Protein AF-A0A7K6ZFL5-F1 (afdb_monomer_lite)

Sequence (195 aa):
SVRVWCPKGVKRLPKDITELDVVLSEFEKIAADYKQRVDSNTCRKAIDGFCSGFKDQLADLITEVQKLKNVKRKNAKVLTDINKKRQQLLQVCEELTGTEQQLKQLQREYAQLQERESSLRHATQFLTDLKELQQNCLDYREENPKEKAVYGTSSLPALLVESRRILGAERHFQNINTRLQEALHVQREELSKKH

Radius of gyration: 49.93 Å; chains: 1; bounding box: 94×38×130 Å

Organism: NCBI:txid2585814

Foldseek 3Di:
DQDFADDPPDDDDPVLGDPLRSVLVVLVVVLVVVLVPDPDPVVSVVSVVVNVVVSVVSVVVSVVVSVVVVVVVVVVVVVVVVVVVVVVVVVVVVVVVVVVVVVVVVVVVVVVVVVVVVVVVVVVVVVVVVVVVVVVVVVVCVVPVPDDDDADCPHPVNVVVVVVVVVVVVVVVVVVVVVVVVVVVVVVVVVVVVD

Structure (mmCIF, N/CA/C/O backbone):
data_AF-A0A7K6ZFL5-F1
#
_entry.id   AF-A0A7K6ZFL5-F1
#
loop_
_atom_site.group_PDB
_atom_site.id
_atom_site.type_symbol
_atom_site.label_atom_id
_atom_site.label_alt_id
_atom_site.label_comp_id
_atom_site.label_asym_id
_atom_site.label_entity_id
_atom_site.label_seq_id
_atom_site.pdbx_PDB_ins_code
_atom_site.Cartn_x
_atom_site.Cartn_y
_atom_site.Cartn_z
_atom_site.occupancy
_atom_site.B_iso_or_equiv
_atom_site.auth_seq_id
_atom_site.auth_comp_id
_atom_site.auth_asym_id
_atom_site.auth_atom_id
_atom_site.pdbx_PDB_model_num
ATOM 1 N N . SER A 1 1 ? 31.951 24.417 -41.846 1.00 53.34 1 SER A N 1
ATOM 2 C CA . SER A 1 1 ? 30.749 23.704 -41.369 1.00 53.34 1 SER A CA 1
ATOM 3 C C . SER A 1 1 ? 30.961 22.208 -41.492 1.00 53.34 1 SER A C 1
ATOM 5 O O . SER A 1 1 ? 31.320 21.766 -42.577 1.00 53.34 1 SER A O 1
ATOM 7 N N . VAL A 1 2 ? 30.796 21.456 -40.401 1.00 58.34 2 VAL A N 1
ATOM 8 C CA . VAL A 1 2 ? 30.940 19.986 -40.377 1.00 58.34 2 VAL A CA 1
ATOM 9 C C . VAL A 1 2 ? 29.738 19.361 -41.091 1.00 58.34 2 VAL A C 1
ATOM 11 O O . VAL A 1 2 ? 28.599 19.719 -40.781 1.00 58.34 2 VAL A O 1
ATOM 14 N N . ARG A 1 3 ? 29.970 18.476 -42.071 1.00 68.12 3 ARG A N 1
ATOM 15 C CA . ARG A 1 3 ? 28.890 17.681 -42.677 1.00 68.12 3 ARG A CA 1
ATOM 16 C C . ARG A 1 3 ? 28.591 16.509 -41.749 1.00 68.12 3 ARG A C 1
ATOM 18 O O . ARG A 1 3 ? 29.502 15.842 -41.278 1.00 68.12 3 ARG A O 1
ATOM 25 N N . VAL A 1 4 ? 27.314 16.310 -41.451 1.00 77.50 4 VAL A N 1
ATOM 26 C CA . VAL A 1 4 ? 26.846 15.231 -40.580 1.00 77.50 4 VAL A CA 1
ATOM 27 C C . VAL A 1 4 ? 26.032 14.274 -41.425 1.00 77.50 4 VAL A C 1
ATOM 29 O O . VAL A 1 4 ? 25.157 14.704 -42.184 1.00 77.50 4 VAL A O 1
ATOM 32 N N . TRP A 1 5 ? 26.314 12.984 -41.283 1.00 79.62 5 TRP A N 1
ATOM 33 C CA . TRP A 1 5 ? 25.545 11.959 -41.956 1.00 79.62 5 TRP A CA 1
ATOM 34 C C . TRP A 1 5 ? 24.127 11.873 -41.369 1.00 79.62 5 TRP A C 1
ATOM 36 O O . TRP A 1 5 ? 23.931 11.749 -40.158 1.00 79.62 5 TRP A O 1
ATOM 46 N N . CYS A 1 6 ? 23.124 11.942 -42.245 1.00 70.62 6 CYS A N 1
ATOM 47 C CA . CYS A 1 6 ? 21.713 11.818 -41.892 1.00 70.62 6 CYS A CA 1
ATOM 48 C C . CYS A 1 6 ? 21.045 10.782 -42.809 1.00 70.62 6 CYS A C 1
ATOM 50 O O . CYS A 1 6 ? 21.101 10.935 -44.033 1.00 70.62 6 CYS A O 1
ATOM 52 N N . PRO A 1 7 ? 20.354 9.772 -42.253 1.00 67.25 7 PRO A N 1
ATOM 53 C CA . PRO A 1 7 ? 19.513 8.877 -43.036 1.00 67.25 7 PRO A CA 1
ATOM 54 C C . PRO A 1 7 ? 18.465 9.678 -43.817 1.00 67.25 7 PRO A C 1
ATOM 56 O O . PRO A 1 7 ? 17.831 10.590 -43.271 1.00 67.25 7 PRO A O 1
ATOM 59 N N . LYS A 1 8 ? 18.254 9.339 -45.095 1.00 60.38 8 LYS A N 1
ATOM 60 C CA . LYS A 1 8 ? 17.222 9.980 -45.923 1.00 60.38 8 LYS A CA 1
ATOM 61 C C . LYS A 1 8 ? 15.857 9.854 -45.229 1.00 60.38 8 LYS A C 1
ATOM 63 O O . LYS A 1 8 ? 15.415 8.751 -44.932 1.00 60.38 8 LYS A O 1
ATOM 68 N N . GLY A 1 9 ? 15.201 10.988 -44.975 1.00 55.94 9 GLY A N 1
ATOM 69 C CA . GLY A 1 9 ? 13.850 11.046 -44.398 1.00 55.94 9 GLY A CA 1
ATOM 70 C C . GLY A 1 9 ? 13.763 11.159 -42.870 1.00 55.94 9 GLY A C 1
ATOM 71 O O . GLY A 1 9 ? 12.660 11.336 -42.358 1.00 55.94 9 GLY A O 1
ATOM 72 N N . VAL A 1 10 ? 14.878 11.131 -42.127 1.00 61.53 10 VAL A N 1
ATOM 73 C CA . VAL A 1 10 ? 14.860 11.235 -40.654 1.00 61.53 10 VAL A CA 1
ATOM 74 C C . VAL A 1 10 ? 15.477 12.560 -40.204 1.00 61.53 10 VAL A C 1
ATOM 76 O O . VAL A 1 10 ? 16.693 12.738 -40.229 1.00 61.53 10 VAL A O 1
ATOM 79 N N . LYS A 1 11 ? 14.641 13.508 -39.754 1.00 58.28 11 LYS A N 1
ATOM 80 C CA . LYS A 1 11 ? 15.119 14.731 -39.087 1.00 58.28 11 LYS A CA 1
ATOM 81 C C . LYS A 1 11 ? 15.686 14.358 -37.716 1.00 58.28 11 LYS A C 1
ATOM 83 O O . LYS A 1 11 ? 14.929 14.052 -36.797 1.00 58.28 11 LYS A O 1
ATOM 88 N N . ARG A 1 12 ? 17.013 14.372 -37.577 1.00 66.75 12 ARG A N 1
ATOM 89 C CA . ARG A 1 12 ? 17.687 14.130 -36.295 1.00 66.75 12 ARG A CA 1
ATOM 90 C C . ARG A 1 12 ? 17.783 15.415 -35.481 1.00 66.75 12 ARG A C 1
ATOM 92 O O . ARG A 1 12 ? 18.069 16.485 -36.013 1.00 66.75 12 ARG A O 1
ATOM 99 N N . LEU A 1 13 ? 17.551 15.297 -34.176 1.00 67.62 13 LEU A N 1
ATOM 100 C CA . LEU A 1 13 ? 17.821 16.379 -33.235 1.00 67.62 13 LEU A CA 1
ATOM 101 C C . LEU A 1 13 ? 19.342 16.523 -33.057 1.00 67.62 13 LEU A C 1
ATOM 103 O O . LEU A 1 13 ? 20.034 15.505 -33.013 1.00 67.62 13 LEU A O 1
ATOM 107 N N . PRO A 1 14 ? 19.874 17.742 -32.846 1.00 69.06 14 PRO A N 1
ATOM 108 C CA . PRO A 1 14 ? 21.307 17.954 -32.613 1.00 69.06 14 PRO A CA 1
ATOM 109 C C . PRO A 1 14 ? 21.881 17.115 -31.460 1.00 69.06 14 PRO A C 1
ATOM 111 O O . PRO A 1 14 ? 23.033 16.709 -31.494 1.00 69.06 14 PRO A O 1
ATOM 114 N N . LYS A 1 15 ? 21.052 16.797 -30.455 1.00 71.38 15 LYS A N 1
ATOM 115 C CA . LYS A 1 15 ? 21.413 15.969 -29.288 1.00 71.38 15 LYS A CA 1
ATOM 116 C C . LYS A 1 15 ? 21.568 14.474 -29.598 1.00 71.38 15 LYS A C 1
ATOM 118 O O . LYS A 1 15 ? 21.989 13.716 -28.721 1.00 71.38 15 LYS A O 1
ATOM 123 N N . ASP A 1 16 ? 21.149 14.036 -30.780 1.00 72.06 16 ASP A N 1
ATOM 124 C CA . ASP A 1 16 ? 21.178 12.638 -31.218 1.00 72.06 16 ASP A CA 1
ATOM 125 C C . ASP A 1 16 ? 22.205 12.390 -32.334 1.00 72.06 16 ASP A C 1
ATOM 127 O O . ASP A 1 16 ? 22.310 11.262 -32.814 1.00 72.06 16 ASP A O 1
ATOM 131 N N . ILE A 1 17 ? 22.977 13.424 -32.692 1.00 81.06 17 ILE A N 1
ATOM 132 C CA . ILE A 1 17 ? 24.178 13.317 -33.520 1.00 81.06 17 ILE A CA 1
ATOM 133 C C . ILE A 1 17 ? 25.299 12.738 -32.655 1.00 81.06 17 ILE A C 1
ATOM 135 O O . ILE A 1 17 ? 25.530 13.182 -31.529 1.00 81.06 17 ILE A O 1
ATOM 139 N N . THR A 1 18 ? 25.973 11.732 -33.188 1.00 82.75 18 THR A N 1
ATOM 140 C CA . THR A 1 18 ? 27.086 11.025 -32.562 1.00 82.75 18 THR A CA 1
ATOM 141 C C . THR A 1 18 ? 28.362 11.219 -33.373 1.00 82.75 18 THR A C 1
ATOM 143 O O . THR A 1 18 ? 28.322 11.604 -34.540 1.00 82.75 18 THR A O 1
ATOM 146 N N . GLU A 1 19 ? 29.511 10.926 -32.771 1.00 86.56 19 GLU A N 1
ATOM 147 C CA . GLU A 1 19 ? 30.806 10.965 -33.464 1.00 86.56 19 GLU A CA 1
ATOM 148 C C . GLU A 1 19 ? 30.824 10.039 -34.689 1.00 86.56 19 GLU A C 1
ATOM 150 O O . GLU A 1 19 ? 31.377 10.400 -35.724 1.00 86.56 19 GLU A O 1
ATOM 155 N N . LEU A 1 20 ? 30.124 8.900 -34.618 1.00 88.38 20 LEU A N 1
ATOM 156 C CA . LEU A 1 20 ? 29.978 7.957 -35.729 1.00 88.38 20 LEU A CA 1
ATOM 157 C C . LEU A 1 20 ? 29.298 8.594 -36.953 1.00 88.38 20 LEU A C 1
ATOM 159 O O . LEU A 1 20 ? 29.651 8.269 -38.083 1.00 88.38 20 LEU A O 1
ATOM 163 N N . ASP A 1 21 ? 28.381 9.545 -36.747 1.00 86.50 21 ASP A N 1
ATOM 164 C CA . ASP A 1 21 ? 27.714 10.270 -37.837 1.00 86.50 21 ASP A CA 1
ATOM 165 C C . ASP A 1 21 ? 28.659 11.238 -38.564 1.00 86.50 21 ASP A C 1
ATOM 167 O O . ASP A 1 21 ? 28.505 11.493 -39.761 1.00 86.50 21 ASP A O 1
ATOM 171 N N . VAL A 1 22 ? 29.642 11.786 -37.846 1.00 88.38 22 VAL A N 1
ATOM 172 C CA . VAL A 1 22 ? 30.691 12.640 -38.422 1.00 88.38 22 VAL A CA 1
ATOM 173 C C . VAL A 1 22 ? 31.724 11.774 -39.137 1.00 88.38 22 VAL A C 1
ATOM 175 O O . VAL A 1 22 ? 32.074 12.062 -40.279 1.00 88.38 22 VAL A O 1
ATOM 178 N N . VAL A 1 23 ? 32.150 10.675 -38.504 1.00 90.56 23 VAL A N 1
ATOM 179 C CA . VAL A 1 23 ? 33.089 9.704 -39.086 1.00 90.56 23 VAL A CA 1
ATOM 180 C C . VAL A 1 23 ? 32.543 9.137 -40.392 1.00 90.56 23 VAL A C 1
ATOM 182 O O . VAL A 1 23 ? 33.273 9.104 -41.377 1.00 90.56 23 VAL A O 1
ATOM 185 N N . LEU A 1 24 ? 31.264 8.753 -40.441 1.00 90.38 24 LEU A N 1
ATOM 186 C CA . LEU A 1 24 ? 30.649 8.239 -41.665 1.00 90.38 24 LEU A CA 1
ATOM 187 C C . LEU A 1 24 ? 30.618 9.302 -42.775 1.00 90.38 24 LEU A C 1
ATOM 189 O O . LEU A 1 24 ? 30.923 8.993 -43.925 1.00 90.38 24 LEU A O 1
ATOM 193 N N . SER A 1 25 ? 30.327 10.564 -42.439 1.00 89.00 25 SER A N 1
ATOM 194 C CA . SER A 1 25 ? 30.326 11.654 -43.422 1.00 89.00 25 SER A CA 1
ATOM 195 C C . SER A 1 25 ? 31.723 11.981 -43.963 1.00 89.00 25 SER A C 1
ATOM 197 O O . SER A 1 25 ? 31.855 12.277 -45.152 1.00 89.00 25 SER A O 1
ATOM 199 N N . GLU A 1 26 ? 32.757 11.977 -43.120 1.00 90.94 26 GLU A N 1
ATOM 200 C CA . GLU A 1 26 ? 34.138 12.213 -43.563 1.00 90.94 26 GLU A CA 1
ATOM 201 C C . GLU A 1 26 ? 34.690 11.004 -44.326 1.00 90.94 26 GLU A C 1
ATOM 203 O O . GLU A 1 26 ? 35.369 11.175 -45.338 1.00 90.94 26 GLU A O 1
ATOM 208 N N . PHE A 1 27 ? 34.334 9.784 -43.916 1.00 91.06 27 PHE A N 1
ATOM 209 C CA . PHE A 1 27 ? 34.679 8.567 -44.646 1.00 91.06 27 PHE A CA 1
ATOM 210 C C . PHE A 1 27 ? 34.113 8.583 -46.068 1.00 91.06 27 PHE A C 1
ATOM 212 O O . PHE 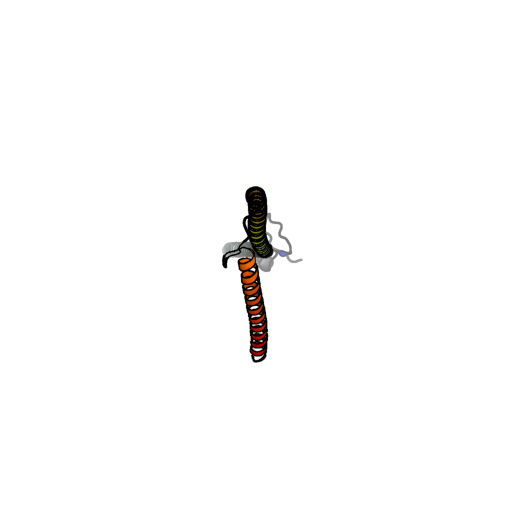A 1 27 ? 34.861 8.352 -47.014 1.00 91.06 27 PHE A O 1
ATOM 219 N N . GLU A 1 28 ? 32.825 8.904 -46.246 1.00 89.50 28 GLU A N 1
ATOM 220 C CA . GLU A 1 28 ? 32.203 8.993 -47.577 1.00 89.50 28 GLU A CA 1
ATOM 221 C C . GLU A 1 28 ? 32.913 10.017 -48.478 1.00 89.50 28 GLU A C 1
ATOM 223 O O . GLU A 1 28 ? 33.094 9.775 -49.673 1.00 89.50 28 GLU A O 1
ATOM 228 N N . LYS A 1 29 ? 33.362 11.140 -47.905 1.00 90.75 29 LYS A N 1
ATOM 229 C CA . LYS A 1 29 ? 34.116 12.175 -48.620 1.00 90.75 29 LYS A CA 1
ATOM 230 C C . LYS A 1 29 ? 35.506 11.684 -49.036 1.00 90.75 29 LYS A C 1
ATOM 232 O O . LYS A 1 29 ? 35.854 11.778 -50.209 1.00 90.75 29 LYS A O 1
ATOM 237 N N . ILE A 1 30 ? 36.274 11.123 -48.101 1.00 90.62 30 ILE A N 1
ATOM 238 C CA . ILE A 1 30 ? 37.623 10.597 -48.370 1.00 90.62 30 ILE A CA 1
ATOM 239 C C . ILE A 1 30 ? 37.560 9.452 -49.388 1.00 90.62 30 ILE A C 1
ATOM 241 O O . ILE A 1 30 ? 38.380 9.392 -50.303 1.00 90.62 30 ILE A O 1
ATOM 245 N N . ALA A 1 31 ? 36.570 8.567 -49.264 1.00 90.31 31 ALA A N 1
ATOM 246 C CA . ALA A 1 31 ? 36.347 7.466 -50.192 1.00 90.31 31 ALA A CA 1
ATOM 247 C C . ALA A 1 31 ? 36.060 7.961 -51.617 1.00 90.31 31 ALA A C 1
ATOM 249 O O . ALA A 1 31 ? 36.630 7.436 -52.576 1.00 90.31 31 ALA A O 1
ATOM 250 N N . ALA A 1 32 ? 35.217 8.989 -51.764 1.00 90.31 32 ALA A N 1
ATOM 251 C CA . ALA A 1 32 ? 34.921 9.596 -53.058 1.00 90.31 32 ALA A CA 1
ATOM 252 C C . ALA A 1 32 ? 36.164 10.255 -53.683 1.00 90.31 32 ALA A C 1
ATOM 254 O O . ALA A 1 32 ? 36.469 9.997 -54.851 1.00 90.31 32 ALA A O 1
ATOM 255 N N . ASP A 1 33 ? 36.914 11.031 -52.895 1.00 92.56 33 ASP A N 1
ATOM 256 C CA . ASP A 1 33 ? 38.140 11.705 -53.340 1.00 92.56 33 ASP A CA 1
ATOM 257 C C . ASP A 1 33 ? 39.221 10.695 -53.759 1.00 92.56 33 ASP A C 1
ATOM 259 O O . ASP A 1 33 ? 39.878 10.863 -54.790 1.00 92.56 33 ASP A O 1
ATOM 263 N N . TYR A 1 34 ? 39.403 9.620 -52.985 1.00 91.69 34 TYR A N 1
ATOM 264 C CA . TYR A 1 34 ? 40.362 8.560 -53.295 1.00 91.69 34 TYR A CA 1
ATOM 265 C C . TYR A 1 34 ? 39.970 7.807 -54.569 1.00 91.69 34 TYR A C 1
ATOM 267 O O . TYR A 1 34 ? 40.795 7.633 -55.465 1.00 91.69 34 TYR A O 1
ATOM 275 N N . LYS A 1 35 ? 38.694 7.429 -54.704 1.00 89.06 35 LYS A N 1
ATOM 276 C CA . LYS A 1 35 ? 38.170 6.751 -55.896 1.00 89.06 35 LYS A CA 1
ATOM 277 C C . LYS A 1 35 ? 38.392 7.565 -57.173 1.00 89.06 35 LYS A C 1
ATOM 279 O O . LYS A 1 35 ? 38.727 6.986 -58.207 1.00 89.06 35 LYS A O 1
ATOM 284 N N . GLN A 1 36 ? 38.219 8.887 -57.112 1.00 89.44 36 GLN A N 1
ATOM 285 C CA . GLN A 1 36 ? 38.416 9.775 -58.261 1.00 89.44 36 GLN A CA 1
ATOM 286 C C . GLN A 1 36 ? 39.877 9.804 -58.739 1.00 89.44 36 GLN A C 1
ATOM 288 O O . GLN A 1 36 ? 40.118 9.966 -59.932 1.00 89.44 36 GLN A O 1
ATOM 293 N N . ARG A 1 37 ? 40.841 9.610 -57.829 1.00 90.75 37 ARG A N 1
ATOM 294 C CA . ARG A 1 37 ? 42.287 9.609 -58.119 1.00 90.75 37 ARG A CA 1
ATOM 295 C C . ARG A 1 37 ? 42.824 8.274 -58.641 1.00 90.75 37 ARG A C 1
ATOM 297 O O . ARG A 1 37 ? 43.956 8.220 -59.102 1.00 90.75 37 ARG A O 1
ATOM 304 N N . VAL A 1 38 ? 42.059 7.192 -58.528 1.00 92.19 38 VAL A N 1
ATOM 305 C CA . VAL A 1 38 ? 42.475 5.858 -58.982 1.00 92.19 38 VAL A CA 1
ATOM 306 C C . VAL A 1 38 ? 42.111 5.694 -60.453 1.00 92.19 38 VAL A C 1
ATOM 308 O O . VAL A 1 38 ? 40.938 5.798 -60.787 1.00 92.19 38 VAL A O 1
ATOM 311 N N . ASP A 1 39 ? 43.063 5.379 -61.330 1.00 87.44 39 ASP A N 1
ATOM 312 C CA . ASP A 1 39 ? 42.803 5.240 -62.777 1.00 87.44 39 ASP A CA 1
ATOM 313 C C . ASP A 1 39 ? 42.223 3.872 -63.174 1.00 87.44 39 ASP A C 1
ATOM 315 O O . ASP A 1 39 ? 41.490 3.746 -64.156 1.00 87.44 39 ASP A O 1
ATOM 319 N N . SER A 1 40 ? 42.494 2.833 -62.379 1.00 93.00 40 SER A N 1
ATOM 320 C CA . SER A 1 40 ? 42.024 1.471 -62.649 1.00 93.00 40 SER A CA 1
ATOM 321 C C . SER A 1 40 ? 40.537 1.298 -62.330 1.00 93.00 40 SER A C 1
ATOM 323 O O . SER A 1 40 ? 40.110 1.389 -61.176 1.00 93.00 40 SER A O 1
ATOM 325 N N . ASN A 1 41 ? 39.745 0.950 -63.347 1.00 89.81 41 ASN A N 1
ATOM 326 C CA . ASN A 1 41 ? 38.318 0.655 -63.192 1.00 89.81 41 ASN A CA 1
ATOM 327 C C . ASN A 1 41 ? 38.059 -0.547 -62.264 1.00 89.81 41 ASN A C 1
ATOM 329 O O . ASN A 1 41 ? 37.102 -0.547 -61.491 1.00 89.81 41 ASN A O 1
ATOM 333 N N . THR A 1 42 ? 38.925 -1.562 -62.301 1.00 91.44 42 THR A N 1
ATOM 334 C CA . THR A 1 42 ? 38.826 -2.736 -61.421 1.00 91.44 42 THR A CA 1
ATOM 335 C C . THR A 1 42 ? 39.047 -2.343 -59.960 1.00 91.44 42 THR A C 1
ATOM 337 O O . THR A 1 42 ? 38.275 -2.748 -59.093 1.00 91.44 42 THR A O 1
ATOM 340 N N . CYS A 1 43 ? 40.033 -1.480 -59.688 1.00 89.50 43 CYS A N 1
ATOM 341 C CA . CYS A 1 43 ? 40.280 -0.963 -58.341 1.00 89.50 43 CYS A CA 1
ATOM 342 C C . CYS A 1 43 ? 39.134 -0.063 -57.855 1.00 89.50 43 CYS A C 1
ATOM 344 O O . CYS A 1 43 ? 38.716 -0.191 -56.708 1.00 89.50 43 CYS A O 1
ATOM 346 N N . ARG A 1 44 ? 38.557 0.785 -58.723 1.00 91.62 44 ARG A N 1
ATOM 347 C CA . ARG A 1 44 ? 37.370 1.598 -58.384 1.00 91.62 44 ARG A CA 1
ATOM 348 C C . ARG A 1 44 ? 36.186 0.736 -57.934 1.00 91.62 44 ARG A C 1
ATOM 350 O O . ARG A 1 44 ? 35.545 1.072 -56.944 1.00 91.62 44 ARG A O 1
ATOM 357 N N . LYS A 1 45 ? 35.928 -0.387 -58.616 1.00 91.19 45 LYS A N 1
ATOM 358 C CA . LYS A 1 45 ? 34.864 -1.335 -58.237 1.00 91.19 45 LYS A CA 1
ATOM 359 C C . LYS A 1 45 ? 35.134 -2.019 -56.894 1.00 91.19 45 LYS A C 1
ATOM 361 O O . LYS A 1 45 ? 34.208 -2.188 -56.107 1.00 91.19 45 LYS A O 1
ATOM 366 N N . ALA A 1 46 ? 36.384 -2.393 -56.619 1.00 91.75 46 ALA A N 1
ATOM 367 C CA . ALA A 1 46 ? 36.762 -2.973 -55.330 1.00 91.75 46 ALA A CA 1
ATOM 368 C C . ALA A 1 46 ? 36.582 -1.969 -54.176 1.00 91.75 46 ALA A C 1
ATOM 370 O O . ALA A 1 46 ? 36.047 -2.325 -53.128 1.00 91.75 46 ALA A O 1
ATOM 371 N N . ILE A 1 47 ? 36.956 -0.703 -54.399 1.00 91.19 47 ILE A N 1
ATOM 372 C CA . ILE A 1 47 ? 36.737 0.396 -53.448 1.00 91.19 47 ILE A CA 1
ATOM 373 C C . ILE A 1 47 ? 35.239 0.596 -53.196 1.00 91.19 47 ILE A C 1
ATOM 375 O O . ILE A 1 47 ? 34.835 0.692 -52.044 1.00 91.19 47 ILE A O 1
ATOM 379 N N . ASP A 1 48 ? 34.402 0.587 -54.238 1.00 90.50 48 ASP A N 1
ATOM 380 C CA . ASP A 1 48 ? 32.945 0.699 -54.078 1.00 90.50 48 ASP A CA 1
ATOM 381 C C . ASP A 1 48 ? 32.360 -0.435 -53.227 1.00 90.50 48 ASP A C 1
ATOM 383 O O . ASP A 1 48 ? 31.539 -0.184 -52.341 1.00 90.50 48 ASP A O 1
ATOM 387 N N . GLY A 1 49 ? 32.800 -1.675 -53.457 1.00 92.50 49 GLY A N 1
ATOM 388 C CA . GLY A 1 49 ? 32.378 -2.831 -52.663 1.00 92.50 49 GLY A CA 1
ATOM 389 C C . GLY A 1 49 ? 32.779 -2.710 -51.191 1.00 92.50 49 GLY A C 1
ATOM 390 O O . GLY A 1 49 ? 31.966 -2.944 -50.301 1.00 92.50 49 GLY A O 1
ATOM 391 N N . PHE A 1 50 ? 34.009 -2.270 -50.921 1.00 92.19 50 PHE A N 1
ATOM 392 C CA . PHE A 1 50 ? 34.473 -2.036 -49.554 1.00 92.19 50 PHE A CA 1
ATOM 393 C C . PHE A 1 50 ? 33.714 -0.888 -48.872 1.00 92.19 50 PHE A C 1
ATOM 395 O O . PHE A 1 50 ? 33.216 -1.043 -47.758 1.00 92.19 50 PHE A O 1
ATOM 402 N N . CYS A 1 51 ? 33.602 0.263 -49.539 1.00 91.94 51 CYS A N 1
ATOM 403 C CA . CYS A 1 51 ? 32.976 1.456 -48.980 1.00 91.94 51 CYS A CA 1
ATOM 404 C C . CYS A 1 51 ? 31.479 1.268 -48.731 1.00 91.94 51 CYS A C 1
ATOM 406 O O . CYS A 1 51 ? 30.978 1.786 -47.737 1.00 91.94 51 CYS A O 1
ATOM 408 N N . SER A 1 52 ? 30.776 0.528 -49.594 1.00 91.06 52 SER A N 1
ATOM 409 C CA . SER A 1 52 ? 29.372 0.166 -49.359 1.00 91.06 52 SER A CA 1
ATOM 410 C C . SER A 1 52 ? 29.225 -0.748 -48.142 1.00 91.06 52 SER A C 1
ATOM 412 O O . SER A 1 52 ? 28.477 -0.406 -47.232 1.00 91.06 52 SER A O 1
ATOM 414 N N . GLY A 1 53 ? 30.018 -1.821 -48.047 1.00 93.38 53 GLY A N 1
ATOM 415 C CA . GLY A 1 53 ? 29.983 -2.718 -46.888 1.00 93.38 53 GLY A CA 1
ATOM 416 C C . GLY A 1 53 ? 30.318 -2.018 -45.565 1.00 93.38 53 GLY A C 1
ATOM 417 O O . GLY A 1 53 ? 29.624 -2.208 -44.568 1.00 93.38 53 GLY A O 1
ATOM 418 N N . PHE A 1 54 ? 31.344 -1.161 -45.552 1.00 91.75 54 PHE A N 1
ATOM 419 C CA . PHE A 1 54 ? 31.703 -0.378 -44.366 1.00 91.75 54 PHE A CA 1
ATOM 420 C C . PHE A 1 54 ? 30.607 0.624 -43.983 1.00 91.75 54 PHE A C 1
ATOM 422 O O . PHE A 1 54 ? 30.270 0.762 -42.807 1.00 91.75 54 PHE A O 1
ATOM 429 N N . LYS A 1 55 ? 30.029 1.314 -44.973 1.00 91.50 55 LYS A N 1
ATOM 430 C CA . LYS A 1 55 ? 28.923 2.249 -44.763 1.00 91.50 55 LYS A CA 1
ATOM 431 C C . LYS A 1 55 ? 27.718 1.561 -44.135 1.00 91.50 55 LYS A C 1
ATOM 433 O O . LYS A 1 55 ? 27.162 2.111 -43.188 1.00 91.50 55 LYS A O 1
ATOM 438 N N . ASP A 1 56 ? 27.332 0.398 -44.646 1.00 90.88 56 ASP A N 1
ATOM 439 C CA . ASP A 1 56 ? 26.172 -0.339 -44.146 1.00 90.88 56 ASP A CA 1
ATOM 440 C C . ASP A 1 56 ? 26.401 -0.776 -42.692 1.00 90.88 56 ASP A C 1
ATOM 442 O O . ASP A 1 56 ? 25.585 -0.474 -41.823 1.00 90.88 56 ASP A O 1
ATOM 446 N N . GLN A 1 57 ? 27.575 -1.342 -42.385 1.00 92.75 57 GLN A N 1
ATOM 447 C CA . GLN A 1 57 ? 27.943 -1.712 -41.012 1.00 92.75 57 GLN A CA 1
ATOM 448 C C . GLN A 1 57 ? 27.928 -0.516 -40.050 1.00 92.75 57 GLN A C 1
ATOM 450 O O . GLN A 1 57 ? 27.420 -0.614 -38.930 1.00 92.75 57 GLN A O 1
ATOM 455 N N . LEU A 1 58 ? 28.485 0.625 -40.466 1.00 90.81 58 LEU A N 1
ATOM 456 C CA . LEU A 1 58 ? 28.547 1.813 -39.619 1.00 90.81 58 LEU A CA 1
ATOM 457 C C . LEU A 1 58 ? 27.160 2.452 -39.437 1.00 90.81 58 LEU A C 1
ATOM 459 O O . LEU A 1 58 ? 26.831 2.900 -38.338 1.00 90.81 58 LEU A O 1
ATOM 463 N N . ALA A 1 59 ? 26.322 2.451 -40.477 1.00 89.00 59 ALA A N 1
ATOM 464 C CA . ALA A 1 59 ? 24.938 2.916 -40.416 1.00 89.00 59 ALA A CA 1
ATOM 465 C C . ALA A 1 59 ? 24.070 2.049 -39.485 1.00 89.00 59 ALA A C 1
ATOM 467 O O . ALA A 1 59 ? 23.272 2.588 -38.704 1.00 89.00 59 ALA A O 1
ATOM 468 N N . ASP A 1 60 ? 24.257 0.729 -39.515 1.00 91.12 60 ASP A N 1
ATOM 469 C CA . ASP A 1 60 ? 23.598 -0.202 -38.599 1.00 91.12 60 ASP A CA 1
ATOM 470 C C . ASP A 1 60 ? 24.032 0.054 -37.152 1.00 91.12 60 ASP A C 1
ATOM 472 O O . ASP A 1 60 ? 23.186 0.211 -36.267 1.00 91.12 60 ASP A O 1
ATOM 476 N N . LEU A 1 61 ? 25.338 0.219 -36.910 1.00 91.94 61 LEU A N 1
ATOM 477 C CA . LEU A 1 61 ? 25.867 0.531 -35.581 1.00 91.94 61 LEU A CA 1
ATOM 478 C C . LEU A 1 61 ? 25.298 1.846 -35.024 1.00 91.94 61 LEU A C 1
ATOM 480 O O . LEU A 1 61 ? 24.862 1.895 -33.872 1.00 91.94 61 LEU A O 1
ATOM 484 N N . ILE A 1 62 ? 25.248 2.903 -35.840 1.00 87.88 62 ILE A N 1
ATOM 485 C CA . ILE A 1 62 ? 24.628 4.189 -35.477 1.00 87.88 62 ILE A CA 1
ATOM 486 C C . ILE A 1 62 ? 23.167 3.977 -35.055 1.00 87.88 62 ILE A C 1
ATOM 488 O O . ILE A 1 62 ? 22.709 4.529 -34.048 1.00 87.88 62 ILE A O 1
ATOM 492 N N . THR A 1 63 ? 22.429 3.166 -35.811 1.00 88.19 63 THR A N 1
ATOM 493 C CA . THR A 1 63 ? 21.015 2.884 -35.546 1.00 88.19 63 THR A CA 1
ATOM 494 C C . THR A 1 63 ? 20.829 2.122 -34.232 1.00 88.19 63 THR A C 1
ATOM 496 O O . THR A 1 63 ? 19.961 2.480 -33.428 1.00 88.19 63 THR A O 1
ATOM 499 N N . GLU A 1 64 ? 21.667 1.125 -33.957 1.00 89.94 64 GLU A N 1
ATOM 500 C CA . GLU A 1 64 ? 21.629 0.360 -32.706 1.00 89.94 64 GLU A CA 1
ATOM 501 C C . GLU A 1 64 ? 21.997 1.211 -31.484 1.00 89.94 64 GLU A C 1
ATOM 503 O O . GLU A 1 64 ? 21.309 1.161 -30.459 1.00 89.94 64 GLU A O 1
ATOM 508 N N . VAL A 1 65 ? 23.000 2.088 -31.594 1.00 89.38 65 VAL A N 1
ATOM 509 C CA . VAL A 1 65 ? 23.347 3.043 -30.526 1.00 89.38 65 VAL A CA 1
ATOM 510 C C . VAL A 1 65 ? 22.163 3.961 -30.201 1.00 89.38 65 VAL A C 1
ATOM 512 O O . VAL A 1 65 ? 21.861 4.212 -29.027 1.00 89.38 65 VAL A O 1
ATOM 515 N N . GLN A 1 66 ? 21.439 4.432 -31.219 1.00 85.88 66 GLN A N 1
ATOM 516 C CA . GLN A 1 66 ? 20.246 5.259 -31.027 1.00 85.88 66 GLN A CA 1
ATOM 517 C C . GLN A 1 66 ? 19.103 4.484 -30.359 1.00 85.88 66 GLN A C 1
ATOM 519 O O . GLN A 1 66 ? 18.478 4.996 -29.420 1.00 85.88 66 GLN A O 1
ATOM 524 N N . LYS A 1 67 ? 18.850 3.238 -30.779 1.00 89.62 67 LYS A N 1
ATOM 525 C CA . LYS A 1 67 ? 17.870 2.355 -30.125 1.00 89.62 67 LYS A CA 1
ATOM 526 C C . LYS A 1 67 ? 18.229 2.129 -28.658 1.00 89.62 67 LYS A C 1
ATOM 528 O O . LYS A 1 67 ? 17.375 2.334 -27.792 1.00 89.62 67 LYS A O 1
ATOM 533 N N . LEU A 1 68 ? 19.490 1.81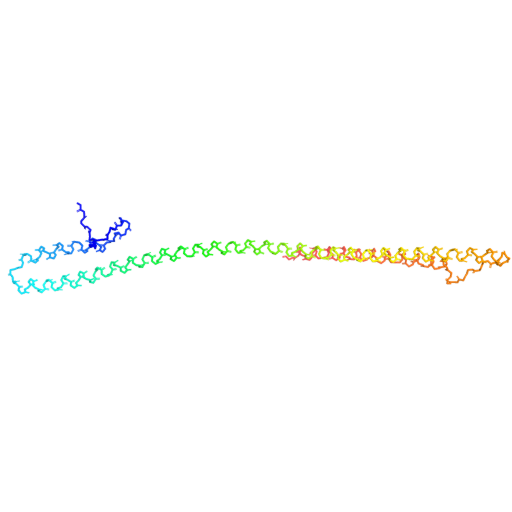7 -28.357 1.00 91.38 68 LEU A N 1
ATOM 534 C CA . LEU A 1 68 ? 19.974 1.615 -26.991 1.00 91.38 68 LEU A CA 1
ATOM 535 C C . LEU A 1 68 ? 19.771 2.863 -26.124 1.00 91.38 68 LEU A C 1
ATOM 537 O O . LEU A 1 68 ? 19.277 2.768 -24.999 1.00 91.38 68 LEU A O 1
ATOM 541 N N . LYS A 1 69 ? 20.093 4.053 -26.644 1.00 89.31 69 LYS A N 1
ATOM 542 C CA . LYS A 1 69 ? 19.873 5.330 -25.945 1.00 89.31 69 LYS A CA 1
ATOM 543 C C . LYS A 1 69 ? 18.391 5.552 -25.631 1.00 89.31 69 LYS A C 1
ATOM 545 O O . LYS A 1 69 ? 18.047 5.961 -24.521 1.00 89.31 69 LYS A O 1
ATOM 550 N N . ASN A 1 70 ? 17.504 5.248 -26.577 1.00 89.94 70 ASN A N 1
ATOM 551 C CA . ASN A 1 70 ? 16.059 5.363 -26.383 1.00 89.94 70 ASN A CA 1
ATOM 552 C C . ASN A 1 70 ? 15.529 4.365 -25.348 1.00 89.94 70 ASN A C 1
ATOM 554 O O . ASN A 1 70 ? 14.724 4.746 -24.497 1.00 89.94 70 ASN A O 1
ATOM 558 N N . VAL A 1 71 ? 16.008 3.120 -25.368 1.00 95.06 71 VAL A N 1
ATOM 559 C CA . VAL A 1 71 ? 15.668 2.114 -24.352 1.00 95.06 71 VAL A CA 1
ATOM 560 C C . VAL A 1 71 ? 16.154 2.553 -22.971 1.00 95.06 71 VAL A C 1
ATOM 562 O O . VAL A 1 71 ? 15.367 2.529 -22.028 1.00 95.06 71 VAL A O 1
ATOM 565 N N . LYS A 1 72 ? 17.390 3.057 -22.841 1.00 95.75 72 LYS A N 1
ATOM 566 C CA . LYS A 1 72 ? 17.911 3.598 -21.572 1.00 95.75 72 LYS A CA 1
ATOM 567 C C . LYS A 1 72 ? 17.039 4.731 -21.023 1.00 95.75 72 LYS A C 1
ATOM 569 O O . LYS A 1 72 ? 16.703 4.719 -19.841 1.00 95.75 72 LYS A O 1
ATOM 574 N N . ARG A 1 73 ? 16.614 5.675 -21.875 1.00 93.75 73 ARG A N 1
ATOM 575 C CA . ARG A 1 73 ? 15.692 6.763 -21.488 1.00 93.75 73 ARG A CA 1
ATOM 576 C C . ARG A 1 73 ? 14.342 6.223 -21.000 1.00 93.75 73 ARG A C 1
ATOM 578 O O . ARG A 1 73 ? 13.847 6.667 -19.967 1.00 93.75 73 ARG A O 1
ATOM 585 N N . LYS A 1 74 ? 13.753 5.259 -21.719 1.00 96.06 74 LYS A N 1
ATOM 586 C CA . LYS A 1 74 ? 12.490 4.616 -21.315 1.00 96.06 74 LYS A CA 1
ATOM 587 C C . LYS A 1 74 ? 12.636 3.878 -19.985 1.00 96.06 74 LYS A C 1
ATOM 589 O O . LYS A 1 74 ? 11.771 4.024 -19.130 1.00 96.06 74 LYS A O 1
ATOM 594 N N . ASN A 1 75 ? 13.737 3.155 -19.787 1.00 97.62 75 ASN A N 1
ATOM 595 C CA . ASN A 1 75 ? 14.003 2.434 -18.546 1.00 97.62 75 ASN A CA 1
ATOM 596 C C . ASN A 1 75 ? 14.138 3.392 -17.351 1.00 97.62 75 ASN A C 1
ATOM 598 O O . ASN A 1 75 ? 13.512 3.182 -16.317 1.00 97.62 75 ASN A O 1
ATOM 602 N N . ALA A 1 76 ? 14.866 4.502 -17.519 1.00 97.19 76 ALA A N 1
ATOM 603 C CA . ALA A 1 76 ? 14.962 5.537 -16.491 1.00 97.19 76 ALA A CA 1
ATOM 604 C C . ALA A 1 76 ? 13.583 6.110 -16.120 1.00 97.19 76 ALA A C 1
ATOM 606 O O . ALA A 1 76 ? 13.280 6.259 -14.938 1.00 97.19 76 ALA A O 1
ATOM 607 N N . LYS A 1 77 ? 12.716 6.365 -17.111 1.00 97.44 77 LYS A N 1
ATOM 608 C CA . LYS A 1 77 ? 11.339 6.821 -16.868 1.00 97.44 77 LYS A CA 1
ATOM 609 C C . LYS A 1 77 ? 10.532 5.795 -16.065 1.00 97.44 77 LYS A C 1
ATOM 611 O O . LYS A 1 77 ? 9.938 6.152 -15.051 1.00 97.44 77 LYS A O 1
ATOM 616 N N . VAL A 1 78 ? 10.564 4.526 -16.472 1.00 98.06 78 VAL A N 1
ATOM 617 C CA . VAL A 1 78 ? 9.875 3.441 -15.755 1.00 98.06 78 VAL A CA 1
ATOM 618 C C . VAL A 1 78 ? 10.360 3.349 -14.308 1.00 98.06 78 VAL A C 1
ATOM 620 O O . VAL A 1 78 ? 9.538 3.282 -13.401 1.00 98.06 78 VAL A O 1
ATOM 623 N N . LEU A 1 79 ? 11.670 3.439 -14.067 1.00 97.88 79 LEU A N 1
ATOM 624 C CA . LEU A 1 79 ? 12.223 3.419 -12.712 1.00 97.88 79 LEU A CA 1
ATOM 625 C C . LEU A 1 79 ? 11.722 4.599 -11.864 1.00 97.88 79 LEU A C 1
ATOM 627 O O . LEU A 1 79 ? 11.371 4.415 -10.698 1.00 97.88 79 LEU A O 1
ATOM 631 N N . THR A 1 80 ? 11.635 5.803 -12.441 1.00 98.00 80 THR A N 1
ATOM 632 C CA . THR A 1 80 ? 11.072 6.962 -11.726 1.00 98.00 80 THR A CA 1
ATOM 633 C C . THR A 1 80 ? 9.592 6.786 -11.399 1.00 98.00 80 THR A C 1
ATOM 635 O O . THR A 1 80 ? 9.171 7.142 -10.299 1.00 98.00 80 THR A O 1
ATOM 638 N N . ASP A 1 81 ? 8.811 6.203 -12.308 1.00 98.19 81 ASP A N 1
ATOM 639 C CA . ASP A 1 81 ? 7.386 5.955 -12.088 1.00 98.19 81 ASP A CA 1
ATOM 640 C C . ASP A 1 81 ? 7.172 4.858 -11.028 1.00 98.19 81 ASP A C 1
ATOM 642 O O . ASP A 1 81 ? 6.330 5.021 -10.143 1.00 98.19 81 ASP A O 1
ATOM 646 N N . ILE A 1 82 ? 7.992 3.798 -11.037 1.00 98.25 82 ILE A N 1
ATOM 647 C CA . ILE A 1 82 ? 8.010 2.758 -9.994 1.00 98.25 82 ILE A CA 1
ATOM 648 C C . ILE A 1 82 ? 8.309 3.373 -8.625 1.00 98.25 82 ILE A C 1
ATOM 650 O O . ILE A 1 82 ? 7.591 3.103 -7.663 1.00 98.25 82 ILE A O 1
ATOM 654 N N . ASN A 1 83 ? 9.329 4.227 -8.524 1.00 97.94 83 ASN A N 1
ATOM 655 C CA . ASN A 1 83 ? 9.691 4.856 -7.254 1.00 97.94 83 ASN A CA 1
ATOM 656 C C . ASN A 1 83 ? 8.575 5.764 -6.721 1.00 97.94 83 ASN A C 1
ATOM 658 O O . ASN A 1 83 ? 8.275 5.716 -5.529 1.00 97.94 83 ASN A O 1
ATOM 662 N N . LYS A 1 84 ? 7.899 6.522 -7.594 1.00 97.94 84 LYS A N 1
ATOM 663 C CA . LYS A 1 84 ? 6.719 7.315 -7.208 1.00 97.94 84 LYS A CA 1
ATOM 664 C C . LYS A 1 84 ? 5.586 6.432 -6.692 1.00 97.94 84 LYS A C 1
ATOM 666 O O . LYS A 1 84 ? 5.010 6.725 -5.649 1.00 97.94 84 LYS A O 1
ATOM 671 N N . LYS A 1 85 ? 5.280 5.333 -7.391 1.00 98.06 85 LYS A N 1
ATOM 672 C CA . LYS A 1 85 ? 4.246 4.379 -6.961 1.00 98.06 85 LYS A CA 1
ATOM 673 C C . LYS A 1 85 ? 4.592 3.718 -5.631 1.00 98.06 85 LYS A C 1
ATOM 675 O O . LYS A 1 85 ? 3.715 3.563 -4.791 1.00 98.06 85 LYS A O 1
ATOM 680 N N . ARG A 1 86 ? 5.867 3.401 -5.408 1.00 98.00 86 ARG A N 1
ATOM 681 C CA . ARG A 1 86 ? 6.356 2.863 -4.135 1.00 98.00 86 ARG A CA 1
ATOM 682 C C . ARG A 1 86 ? 6.182 3.855 -2.984 1.00 98.00 86 ARG A C 1
ATOM 684 O O . ARG A 1 86 ? 5.746 3.448 -1.9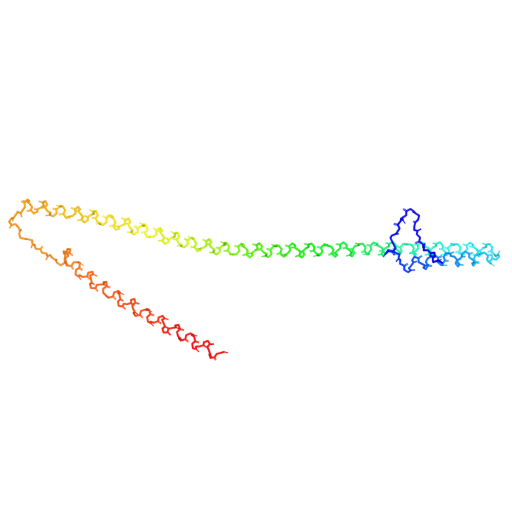17 1.00 98.00 86 ARG A O 1
ATOM 691 N N . GLN A 1 87 ? 6.484 5.136 -3.198 1.00 97.62 87 GLN A N 1
ATOM 692 C CA . GLN A 1 87 ? 6.264 6.180 -2.189 1.00 97.62 87 GLN A CA 1
ATOM 693 C C . GLN A 1 87 ? 4.778 6.354 -1.853 1.00 97.62 87 GLN A C 1
ATOM 695 O O . GLN A 1 87 ? 4.428 6.399 -0.679 1.00 97.62 87 GLN A O 1
ATOM 700 N N . GLN A 1 88 ? 3.904 6.381 -2.865 1.00 97.94 88 GLN A N 1
ATOM 701 C CA . GLN A 1 88 ? 2.451 6.440 -2.655 1.00 97.94 88 GLN A CA 1
ATOM 702 C C . GLN A 1 88 ? 1.939 5.233 -1.861 1.00 97.94 88 GLN A C 1
ATOM 704 O O . GLN A 1 88 ? 1.124 5.389 -0.961 1.00 97.94 88 GLN A O 1
ATOM 709 N N . LEU A 1 89 ? 2.437 4.032 -2.168 1.00 98.12 89 LEU A N 1
ATOM 710 C CA . LEU A 1 89 ? 2.062 2.818 -1.446 1.00 98.12 89 LEU A CA 1
ATOM 711 C C . LEU A 1 89 ? 2.471 2.885 0.029 1.00 98.12 89 LEU A C 1
ATOM 713 O O . LEU A 1 89 ? 1.678 2.511 0.883 1.00 98.12 89 LEU A O 1
ATOM 717 N N . LEU A 1 90 ? 3.672 3.387 0.332 1.00 97.88 90 LEU A N 1
ATOM 718 C CA . LEU A 1 90 ? 4.126 3.549 1.716 1.00 97.88 90 LEU A CA 1
ATOM 719 C C . LEU A 1 90 ? 3.223 4.503 2.508 1.00 97.88 90 LEU A C 1
ATOM 721 O O . LEU A 1 90 ? 2.813 4.146 3.606 1.00 97.88 90 LEU A O 1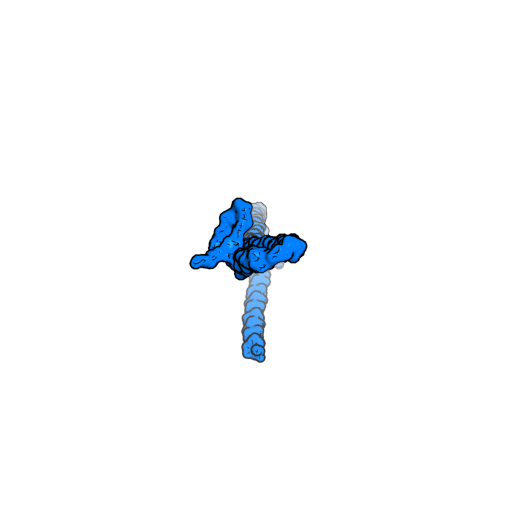
ATOM 725 N N . GLN A 1 91 ? 2.847 5.646 1.927 1.00 97.19 91 GLN A N 1
ATOM 726 C CA . GLN A 1 91 ? 1.925 6.597 2.563 1.00 97.19 91 GLN A CA 1
ATOM 727 C C . GLN A 1 91 ? 0.573 5.949 2.886 1.00 97.19 91 GLN A C 1
ATOM 729 O O . GLN A 1 91 ? 0.093 6.036 4.011 1.00 97.19 91 GLN A O 1
ATOM 734 N N . VAL A 1 92 ? -0.006 5.218 1.929 1.00 97.69 92 VAL A N 1
ATOM 735 C CA . VAL A 1 92 ? -1.279 4.511 2.144 1.00 97.69 92 VAL A CA 1
ATOM 736 C C . VAL A 1 92 ? -1.142 3.415 3.208 1.00 97.69 92 VAL A C 1
ATOM 738 O O . VAL A 1 92 ? -2.052 3.222 4.008 1.00 97.69 92 VAL A O 1
ATOM 741 N N . CYS A 1 93 ? -0.016 2.698 3.258 1.00 96.88 93 CYS A N 1
ATOM 742 C CA . CYS A 1 93 ? 0.234 1.707 4.307 1.00 96.88 93 CYS A CA 1
ATOM 743 C C . CYS A 1 93 ? 0.345 2.342 5.703 1.00 96.88 93 CYS A C 1
ATOM 745 O O . CYS A 1 93 ? -0.143 1.760 6.674 1.00 96.88 93 CYS A O 1
ATOM 747 N N . GLU A 1 94 ? 0.963 3.517 5.818 1.00 96.88 94 GLU A N 1
ATOM 748 C CA . GLU A 1 94 ? 1.041 4.272 7.073 1.00 96.88 94 GLU A CA 1
ATOM 749 C C . GLU A 1 94 ? -0.351 4.735 7.529 1.00 96.88 94 GLU A C 1
ATOM 751 O O . GLU A 1 94 ? -0.728 4.508 8.681 1.00 96.88 94 GLU A O 1
ATOM 756 N N . GLU A 1 95 ? -1.155 5.291 6.617 1.00 97.12 95 GLU A N 1
ATOM 757 C CA . GLU A 1 95 ? -2.548 5.680 6.880 1.00 97.12 95 GLU A CA 1
ATOM 758 C C . GLU A 1 95 ? -3.411 4.479 7.300 1.00 97.12 95 GLU A C 1
ATOM 760 O O . GLU A 1 95 ? -4.155 4.547 8.283 1.00 97.12 95 GLU A O 1
ATOM 765 N N . LEU A 1 96 ? -3.278 3.344 6.605 1.00 97.44 96 LEU A N 1
ATOM 766 C CA . LEU A 1 96 ? -3.978 2.107 6.951 1.00 97.44 96 LEU A CA 1
ATOM 767 C C . LEU A 1 96 ? -3.592 1.629 8.354 1.00 97.44 96 LEU A C 1
ATOM 769 O O . LEU A 1 96 ? -4.458 1.328 9.170 1.00 97.44 96 LEU A O 1
ATOM 773 N N . THR A 1 97 ? -2.299 1.626 8.674 1.00 95.88 97 THR A N 1
ATOM 774 C CA . THR A 1 97 ? -1.822 1.210 10.000 1.00 95.88 97 THR A CA 1
ATOM 775 C C . THR A 1 97 ? -2.377 2.122 11.100 1.00 95.88 97 THR A C 1
ATOM 777 O O . THR A 1 97 ? -2.798 1.639 12.153 1.00 95.88 97 THR A O 1
ATOM 780 N N . GLY A 1 98 ? -2.427 3.438 10.859 1.00 96.12 98 GLY A N 1
ATOM 781 C CA . GLY A 1 98 ? -3.013 4.400 11.795 1.00 96.12 98 GLY A CA 1
ATOM 782 C C . GLY A 1 98 ? -4.514 4.181 12.010 1.00 96.12 98 GLY A C 1
ATOM 783 O O . GLY A 1 98 ? -4.983 4.135 13.150 1.00 96.12 98 GLY A O 1
ATOM 784 N N . THR A 1 99 ? -5.271 3.980 10.931 1.00 96.31 99 THR A N 1
ATOM 785 C CA . THR A 1 99 ? -6.723 3.736 11.008 1.00 96.31 99 THR A CA 1
ATOM 786 C C . THR A 1 99 ? -7.063 2.395 11.664 1.00 96.31 99 THR A C 1
ATOM 788 O O . THR A 1 99 ? -7.996 2.324 12.465 1.00 96.31 99 THR A O 1
ATOM 791 N N . GLU A 1 100 ? -6.279 1.340 11.431 1.00 96.50 100 GLU A N 1
ATOM 792 C CA . GLU A 1 100 ? -6.440 0.051 12.117 1.00 96.50 100 GLU A CA 1
ATOM 793 C C . GLU A 1 100 ? -6.235 0.159 13.635 1.00 96.50 100 GLU A C 1
ATOM 795 O O . GLU A 1 100 ? -6.940 -0.494 14.411 1.00 96.50 100 GLU A O 1
ATOM 800 N N . GLN A 1 101 ? -5.281 0.982 14.084 1.00 96.44 101 GLN A N 1
ATOM 801 C CA . GLN A 1 101 ? -5.075 1.235 15.512 1.00 96.44 101 GLN A CA 1
ATOM 802 C C . GLN A 1 101 ? -6.273 1.960 16.131 1.00 96.44 101 GLN A C 1
ATOM 804 O O . GLN A 1 101 ? -6.757 1.540 17.185 1.00 96.44 101 GLN A O 1
ATOM 809 N N . GLN A 1 102 ? -6.790 2.991 15.457 1.00 96.69 102 GLN A N 1
ATOM 810 C CA . GLN A 1 102 ? -7.990 3.711 15.895 1.00 96.69 102 GLN A CA 1
ATOM 811 C C . GLN A 1 102 ? -9.209 2.784 15.968 1.00 96.69 102 GLN A C 1
ATOM 813 O O . GLN A 1 102 ? -9.944 2.805 16.954 1.00 96.69 102 GLN A O 1
ATOM 818 N N . LEU A 1 103 ? -9.387 1.906 14.977 1.00 97.75 103 LEU A N 1
ATOM 819 C CA . LEU A 1 103 ? -10.468 0.922 14.970 1.00 97.75 103 LEU A CA 1
ATOM 820 C C . LEU A 1 103 ? -10.374 -0.036 16.165 1.00 97.75 103 LEU A C 1
ATOM 822 O O . LEU A 1 103 ? -11.374 -0.279 16.840 1.00 97.75 103 LEU A O 1
ATOM 826 N N . LYS A 1 104 ? -9.175 -0.552 16.468 1.00 97.31 104 LYS A N 1
ATOM 827 C CA . LYS A 1 104 ? -8.951 -1.418 17.639 1.00 97.31 104 LYS A CA 1
ATOM 828 C C . LYS A 1 104 ? -9.260 -0.702 18.952 1.00 97.31 104 LYS A C 1
ATOM 830 O O . LYS A 1 104 ? -9.802 -1.325 19.863 1.00 97.31 104 LYS A O 1
ATOM 835 N N . GLN A 1 105 ? -8.911 0.579 19.069 1.00 97.44 105 GLN A N 1
ATOM 836 C CA . GLN A 1 105 ? -9.255 1.373 20.246 1.00 97.44 105 GLN A CA 1
ATOM 837 C C . GLN A 1 105 ? -10.774 1.517 20.383 1.00 97.44 105 GLN A C 1
ATOM 839 O O . GLN A 1 105 ? -11.319 1.199 21.439 1.00 97.44 105 GLN A O 1
ATOM 844 N N . LEU A 1 106 ? -11.458 1.892 19.302 1.00 98.00 106 LEU A N 1
ATOM 845 C CA . LEU A 1 106 ? -12.906 2.078 19.303 1.00 98.00 106 LEU A CA 1
ATOM 846 C C . LEU A 1 106 ? -13.659 0.780 19.641 1.00 98.00 106 LEU A C 1
ATOM 848 O O . LEU A 1 106 ? -14.633 0.801 20.388 1.00 98.00 106 LEU A O 1
ATOM 852 N N . GLN A 1 107 ? -13.180 -0.370 19.159 1.00 97.62 107 GLN A N 1
ATOM 853 C CA . GLN A 1 107 ? -13.736 -1.680 19.517 1.00 97.62 107 GLN A CA 1
ATOM 854 C C . GLN A 1 107 ? -13.614 -1.985 21.017 1.00 97.62 107 GLN A C 1
ATOM 856 O O . GLN A 1 107 ? -14.544 -2.531 21.610 1.00 97.62 107 GLN A O 1
ATOM 861 N N . ARG A 1 108 ? -12.487 -1.628 21.649 1.00 97.56 108 ARG A N 1
ATOM 862 C CA . ARG A 1 108 ? -12.309 -1.797 23.102 1.00 97.56 108 ARG A CA 1
ATOM 863 C C . ARG A 1 108 ? -13.245 -0.886 23.886 1.00 97.56 108 ARG A C 1
ATOM 865 O O . ARG A 1 108 ? -13.860 -1.341 24.844 1.00 97.56 108 ARG A O 1
ATOM 872 N N . GLU A 1 109 ? -13.361 0.374 23.475 1.00 97.88 109 GLU A N 1
ATOM 873 C CA . GLU A 1 109 ? -14.273 1.338 24.099 1.00 97.88 109 GLU A CA 1
ATOM 874 C C . GLU A 1 109 ? -15.728 0.874 23.984 1.00 97.88 109 GLU A C 1
ATOM 876 O O . GLU A 1 109 ? -16.466 0.896 24.968 1.00 97.88 109 GLU A O 1
ATOM 881 N N . TYR A 1 110 ? -16.121 0.358 22.818 1.00 98.06 110 TYR A N 1
ATOM 882 C CA . TYR A 1 110 ? -17.445 -0.220 22.611 1.00 98.06 110 TYR A CA 1
ATOM 883 C C . TYR A 1 110 ? -17.718 -1.401 23.556 1.00 98.06 110 TYR A C 1
ATOM 885 O O . TYR A 1 110 ? -18.758 -1.430 24.211 1.00 98.06 110 TYR A O 1
ATOM 893 N N . ALA A 1 111 ? -16.769 -2.334 23.695 1.00 97.75 111 ALA A N 1
ATOM 894 C CA . ALA A 1 111 ? -16.910 -3.467 24.612 1.00 97.75 111 ALA A CA 1
ATOM 895 C C . ALA A 1 111 ? -17.059 -3.019 26.081 1.00 97.75 111 ALA A C 1
ATOM 897 O O . ALA A 1 111 ? -17.905 -3.542 26.805 1.00 97.75 111 ALA A O 1
ATOM 898 N N . GLN A 1 112 ? -16.295 -2.008 26.511 1.00 97.56 112 GLN A N 1
ATOM 899 C CA . GLN A 1 112 ? -16.415 -1.437 27.859 1.00 97.56 112 GLN A CA 1
ATOM 900 C C . GLN A 1 112 ? -17.772 -0.764 28.088 1.00 97.56 112 GLN A C 1
ATOM 902 O O . GLN A 1 112 ? -18.356 -0.882 29.167 1.00 97.56 112 GLN A O 1
ATOM 907 N N . LEU A 1 113 ? -18.288 -0.041 27.090 1.00 97.94 113 LEU A N 1
ATOM 908 C CA . LEU A 1 113 ? -19.612 0.572 27.172 1.00 97.94 113 LEU A CA 1
ATOM 909 C C . LEU A 1 113 ? -20.713 -0.486 27.255 1.00 97.94 113 LEU A C 1
ATOM 911 O O . LEU A 1 113 ? -21.620 -0.342 28.070 1.00 97.94 113 LEU A O 1
ATOM 915 N N . GLN A 1 114 ? -20.597 -1.565 26.484 1.00 98.06 114 GLN A N 1
ATOM 916 C CA . GLN A 1 114 ? -21.532 -2.685 26.528 1.00 98.06 114 GLN A CA 1
ATOM 917 C C . GLN A 1 114 ? -21.539 -3.375 27.904 1.00 98.06 114 GLN A C 1
ATOM 919 O O . GLN A 1 114 ? -22.602 -3.681 28.448 1.00 98.06 114 GLN A O 1
ATOM 924 N N . GLU A 1 115 ? -20.368 -3.568 28.518 1.00 97.19 115 GLU A N 1
ATOM 925 C CA . GLU A 1 115 ? -20.257 -4.106 29.878 1.00 97.19 115 GLU A CA 1
ATOM 926 C C . GLU A 1 115 ? -20.917 -3.175 30.909 1.00 97.19 115 GLU A C 1
ATOM 928 O O . GLU A 1 115 ? -21.710 -3.624 31.746 1.00 97.19 115 GLU A O 1
ATOM 933 N N . ARG A 1 116 ? -20.665 -1.863 30.819 1.00 97.62 116 ARG A N 1
ATOM 934 C CA . ARG A 1 116 ? -21.299 -0.862 31.692 1.00 97.62 116 ARG A CA 1
ATOM 935 C C . ARG A 1 116 ? -22.813 -0.827 31.529 1.00 97.62 116 ARG A C 1
ATOM 937 O O . ARG A 1 116 ? -23.520 -0.772 32.531 1.00 97.62 116 ARG A O 1
ATOM 944 N N . GLU A 1 117 ? -23.314 -0.888 30.300 1.00 97.94 117 GLU A N 1
ATOM 945 C CA . GLU A 1 117 ? -24.750 -0.953 30.024 1.00 97.94 117 GLU A CA 1
ATOM 946 C C . GLU A 1 117 ? -25.372 -2.188 30.685 1.00 97.94 117 GLU A C 1
ATOM 948 O O . GLU A 1 117 ? -26.386 -2.083 31.380 1.00 97.94 117 GLU A O 1
ATOM 953 N N . SER A 1 118 ? -24.732 -3.353 30.534 1.00 97.12 118 SER A N 1
ATOM 954 C CA . SER A 1 118 ? -25.199 -4.581 31.176 1.00 97.12 118 SER A CA 1
ATOM 955 C C . SER A 1 118 ? -25.215 -4.443 32.701 1.00 97.12 118 SER A C 1
ATOM 957 O O . SER A 1 118 ? -26.200 -4.809 33.339 1.00 97.12 118 SER A O 1
ATOM 959 N N . SER A 1 119 ? -24.185 -3.834 33.291 1.00 97.06 119 SER A N 1
ATOM 960 C CA . SER A 1 119 ? -24.084 -3.614 34.738 1.00 97.06 119 SER A CA 1
ATOM 961 C C . SER A 1 119 ? -25.181 -2.679 35.249 1.00 97.06 119 SER A C 1
ATOM 963 O O . SER A 1 119 ? -25.810 -2.957 36.269 1.00 97.06 119 SER A O 1
ATOM 965 N N . LEU A 1 120 ? -25.474 -1.603 34.512 1.00 97.62 120 LEU A N 1
ATOM 966 C CA . LEU A 1 120 ? -26.570 -0.685 34.828 1.00 97.62 120 LEU A CA 1
ATOM 967 C C . LEU A 1 120 ? -27.935 -1.372 34.740 1.00 97.62 120 LEU A C 1
ATOM 969 O O . LEU A 1 120 ? -28.797 -1.135 35.590 1.00 97.62 120 LEU A O 1
ATOM 973 N N . ARG A 1 121 ? -28.131 -2.256 33.756 1.00 97.62 121 ARG A N 1
ATOM 974 C CA . ARG A 1 121 ? -29.358 -3.053 33.643 1.00 97.62 121 ARG A CA 1
ATOM 975 C C . ARG A 1 121 ? -29.544 -3.964 34.859 1.00 97.62 121 ARG A C 1
ATOM 977 O O . ARG A 1 121 ? -30.627 -3.968 35.436 1.00 97.62 121 ARG A O 1
ATOM 984 N N . HIS A 1 122 ? -28.488 -4.654 35.300 1.00 96.44 122 HIS A N 1
ATOM 985 C CA . HIS A 1 122 ? -28.528 -5.477 36.517 1.00 96.44 122 HIS A CA 1
ATOM 986 C C . HIS A 1 122 ? -28.793 -4.639 37.773 1.00 96.44 122 HIS A C 1
ATOM 988 O O . HIS A 1 122 ? -29.614 -5.026 38.598 1.00 96.44 122 HIS A O 1
ATOM 994 N N . ALA A 1 123 ? -28.157 -3.471 37.907 1.00 95.81 123 ALA A N 1
ATOM 995 C CA . ALA A 1 123 ? -28.398 -2.571 39.034 1.00 95.81 123 ALA A CA 1
ATOM 996 C C . ALA A 1 123 ? -29.854 -2.073 39.074 1.00 95.81 123 ALA A C 1
ATOM 998 O O . ALA A 1 123 ? -30.465 -2.020 40.138 1.00 95.81 123 ALA A O 1
ATOM 999 N N . THR A 1 124 ? -30.430 -1.752 37.913 1.00 97.31 124 THR A N 1
ATOM 1000 C CA . THR A 1 124 ? -31.833 -1.323 37.796 1.00 97.31 124 THR A CA 1
ATOM 1001 C C . THR A 1 124 ? -32.793 -2.446 38.183 1.00 97.31 124 THR A C 1
ATOM 1003 O O . THR A 1 124 ? -33.749 -2.206 38.922 1.00 97.31 124 THR A O 1
ATOM 1006 N N . GLN A 1 125 ? -32.520 -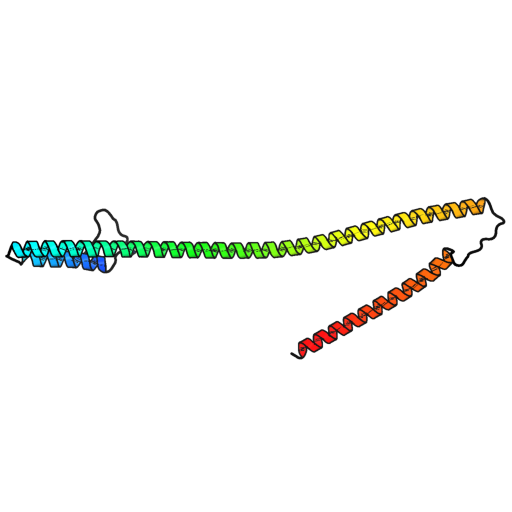3.677 37.737 1.00 96.94 125 GLN A N 1
ATOM 1007 C CA . GLN A 1 125 ? -33.299 -4.847 38.137 1.00 96.94 125 GLN A CA 1
ATOM 1008 C C . GLN A 1 125 ? -33.218 -5.072 39.649 1.00 96.94 125 GLN A C 1
ATOM 1010 O O . GLN A 1 125 ? -34.250 -5.127 40.305 1.00 96.94 125 GLN A O 1
ATOM 1015 N N . PHE A 1 126 ? -32.010 -5.074 40.219 1.00 94.94 126 PHE A N 1
ATOM 1016 C CA . PHE A 1 126 ? -31.804 -5.234 41.660 1.00 94.94 126 PHE A CA 1
ATOM 1017 C C . PHE A 1 126 ? -32.584 -4.203 42.489 1.00 94.94 126 PHE A C 1
ATOM 1019 O O . PHE A 1 126 ? -33.199 -4.550 43.493 1.00 94.94 126 PHE A O 1
ATOM 1026 N N . LEU A 1 127 ? -32.594 -2.931 42.072 1.00 95.56 127 LEU A N 1
ATOM 1027 C CA . LEU A 1 127 ? -33.370 -1.890 42.755 1.00 95.56 127 LEU A CA 1
ATOM 1028 C C . LEU A 1 127 ? -34.882 -2.124 42.656 1.00 95.56 127 LEU A C 1
ATOM 1030 O O . LEU A 1 127 ? -35.613 -1.798 43.591 1.00 95.56 127 LEU A O 1
ATOM 1034 N N . THR A 1 128 ? -35.344 -2.681 41.538 1.00 96.56 128 THR A N 1
ATOM 1035 C CA . THR A 1 128 ? -36.754 -3.030 41.335 1.00 96.56 128 THR A CA 1
ATOM 1036 C C . THR A 1 128 ? -37.152 -4.182 42.254 1.00 96.56 128 THR A C 1
ATOM 1038 O O . THR A 1 128 ? -38.113 -4.040 43.010 1.00 96.56 128 THR A O 1
ATOM 1041 N N . ASP A 1 129 ? -36.349 -5.248 42.287 1.00 95.19 129 ASP A N 1
ATOM 1042 C CA . ASP A 1 129 ? -36.556 -6.410 43.158 1.00 95.19 129 ASP A CA 1
ATOM 1043 C C . ASP A 1 129 ? -36.541 -6.003 44.641 1.00 95.19 129 ASP A C 1
ATOM 1045 O O . ASP A 1 129 ? -37.351 -6.463 45.446 1.00 95.19 129 ASP A O 1
ATOM 1049 N N . LEU A 1 130 ? -35.645 -5.085 45.021 1.00 91.88 130 LEU A N 1
ATOM 1050 C CA . LEU A 1 130 ? -35.551 -4.585 46.392 1.00 91.88 130 LEU A CA 1
ATOM 1051 C C . LEU A 1 130 ? -36.772 -3.745 46.786 1.00 91.88 130 LEU A C 1
ATOM 1053 O O . LEU A 1 130 ? -37.228 -3.822 47.927 1.00 91.88 130 LEU A O 1
ATOM 1057 N N . LYS A 1 131 ? -37.324 -2.966 45.849 1.00 94.12 131 LYS A N 1
ATOM 1058 C CA . LYS A 1 131 ? -38.559 -2.206 46.067 1.00 94.12 131 LYS A CA 1
ATOM 1059 C C . LYS A 1 131 ? -39.762 -3.135 46.238 1.00 94.12 131 LYS A C 1
ATOM 1061 O O . LYS A 1 131 ? -40.584 -2.893 47.118 1.00 94.12 131 LYS A O 1
ATOM 1066 N N . GLU A 1 132 ? -39.846 -4.192 45.436 1.00 95.00 132 GLU A N 1
ATOM 1067 C CA . GLU A 1 132 ? -40.885 -5.218 45.564 1.00 95.00 132 GLU A CA 1
ATOM 1068 C C . GLU A 1 132 ? -40.783 -5.943 46.911 1.00 95.00 132 GLU A C 1
ATOM 1070 O O . GLU A 1 132 ? -41.761 -6.028 47.651 1.00 95.00 132 GLU A O 1
ATOM 1075 N N . LEU A 1 133 ? -39.576 -6.365 47.299 1.00 90.50 133 LEU A N 1
ATOM 1076 C CA . LEU A 1 133 ? -39.329 -6.981 48.601 1.00 90.50 133 LEU A CA 1
ATOM 1077 C C . LEU A 1 133 ? -39.712 -6.055 49.762 1.00 90.50 133 LEU A C 1
ATOM 1079 O O . LEU A 1 133 ? -40.279 -6.514 50.754 1.00 90.50 133 LEU A O 1
ATOM 1083 N N . GLN A 1 134 ? -39.406 -4.760 49.656 1.00 88.56 134 GLN A N 1
ATOM 1084 C CA . GLN A 1 134 ? -39.793 -3.780 50.667 1.00 88.56 134 GLN A CA 1
ATOM 1085 C C . GLN A 1 134 ? -41.316 -3.681 50.791 1.00 88.56 134 GLN A C 1
ATOM 1087 O O . GLN A 1 134 ? -41.815 -3.645 51.914 1.00 88.56 134 GLN A O 1
ATOM 1092 N N . GLN A 1 135 ? -42.039 -3.649 49.669 1.00 92.12 135 GLN A N 1
ATOM 1093 C CA . GLN A 1 135 ? -43.500 -3.603 49.679 1.00 92.12 135 GLN A CA 1
ATOM 1094 C C . GLN A 1 135 ? -44.077 -4.854 50.349 1.00 92.12 135 GLN A C 1
ATOM 1096 O O . GLN A 1 135 ? -44.824 -4.730 51.312 1.00 92.12 135 GLN A O 1
ATOM 1101 N N . ASN A 1 136 ? -43.607 -6.039 49.955 1.00 89.56 136 ASN A N 1
ATOM 1102 C CA . ASN A 1 136 ? -44.031 -7.308 50.552 1.00 89.56 136 ASN A CA 1
ATOM 1103 C C . ASN A 1 136 ? -43.779 -7.354 52.073 1.00 89.56 136 ASN A C 1
ATOM 1105 O O . ASN A 1 136 ? -44.593 -7.877 52.831 1.00 89.56 136 ASN A O 1
ATOM 1109 N N . CYS A 1 137 ? -42.660 -6.788 52.543 1.00 85.56 137 CYS A N 1
ATOM 1110 C CA . CYS A 1 137 ? -42.373 -6.677 53.976 1.00 85.56 137 CYS A CA 1
ATOM 1111 C C . CYS A 1 137 ? -43.348 -5.743 54.709 1.00 85.56 137 CYS A C 1
ATOM 1113 O O . CYS A 1 137 ? -43.692 -6.009 55.863 1.00 85.56 137 CYS A O 1
ATOM 1115 N N . LEU A 1 138 ? -43.732 -4.624 54.085 1.00 87.69 138 LEU A N 1
ATOM 1116 C CA . LEU A 1 138 ? -44.693 -3.682 54.659 1.00 87.69 138 LEU A CA 1
ATOM 1117 C C . LEU A 1 138 ? -46.079 -4.322 54.744 1.00 87.69 138 LEU A C 1
ATOM 1119 O O . LEU A 1 138 ? -46.661 -4.320 55.827 1.00 87.69 138 LEU A O 1
ATOM 1123 N N . ASP A 1 139 ? -46.530 -4.950 53.659 1.00 90.62 139 ASP A N 1
ATOM 1124 C CA . ASP A 1 139 ? -47.826 -5.628 53.576 1.00 90.62 139 ASP A CA 1
ATOM 1125 C C . ASP A 1 139 ? -47.930 -6.743 54.639 1.00 90.62 139 ASP A C 1
ATOM 1127 O O . ASP A 1 139 ? -48.861 -6.763 55.443 1.00 90.62 139 ASP A O 1
ATOM 1131 N N . TYR A 1 140 ? -46.903 -7.598 54.767 1.00 85.75 140 TYR A N 1
ATOM 1132 C CA . TYR A 1 140 ? -46.859 -8.647 55.800 1.00 85.75 140 TYR A CA 1
ATOM 1133 C C . TYR A 1 140 ? -46.943 -8.086 57.228 1.00 85.75 140 TYR A C 1
ATOM 1135 O O . TYR A 1 140 ? -47.545 -8.691 58.120 1.00 85.75 140 TYR A O 1
ATOM 1143 N N . ARG A 1 141 ? -46.318 -6.930 57.476 1.00 83.38 141 ARG A N 1
ATOM 1144 C CA . ARG A 1 141 ? -46.317 -6.291 58.797 1.00 83.38 141 ARG A CA 1
ATOM 1145 C C . ARG A 1 141 ? -47.678 -5.703 59.151 1.00 83.38 141 ARG A C 1
ATOM 1147 O O . ARG A 1 141 ? -48.049 -5.740 60.325 1.00 83.38 141 ARG A O 1
ATOM 1154 N N . GLU A 1 142 ? -48.388 -5.153 58.170 1.00 86.69 142 GLU A N 1
ATOM 1155 C CA . GLU A 1 142 ? -49.766 -4.691 58.347 1.00 86.69 142 GLU A CA 1
ATOM 1156 C C . GLU A 1 142 ? -50.700 -5.859 58.682 1.00 86.69 142 GLU A C 1
ATOM 1158 O O . GLU A 1 142 ? -51.522 -5.740 59.592 1.00 86.69 142 GLU A O 1
ATOM 1163 N N . GLU A 1 143 ? -50.513 -7.010 58.031 1.00 89.94 143 GLU A N 1
ATOM 1164 C CA . GLU A 1 143 ? -51.263 -8.237 58.322 1.00 89.94 143 GLU A CA 1
ATOM 1165 C C . GLU A 1 143 ? -50.915 -8.845 59.699 1.00 89.94 143 GLU A C 1
ATOM 1167 O O . GLU A 1 143 ? -51.778 -9.440 60.349 1.00 89.94 143 GLU A O 1
ATOM 1172 N N . ASN A 1 144 ? -49.681 -8.654 60.194 1.00 84.50 144 ASN A N 1
ATOM 1173 C CA . ASN A 1 144 ? -49.162 -9.292 61.416 1.00 84.50 144 ASN A CA 1
ATOM 1174 C C . ASN A 1 144 ? -48.606 -8.290 62.461 1.00 84.50 144 ASN A C 1
ATOM 1176 O O . ASN A 1 144 ? -47.435 -8.355 62.850 1.00 84.50 144 ASN A O 1
ATOM 1180 N N . PRO A 1 145 ? -49.430 -7.384 63.021 1.00 80.88 145 PRO A N 1
ATOM 1181 C CA . PRO A 1 145 ? -48.953 -6.246 63.818 1.00 80.88 145 PRO A CA 1
ATOM 1182 C C . PRO A 1 145 ? -48.381 -6.607 65.201 1.00 80.88 145 PRO A C 1
ATOM 1184 O O . PRO A 1 145 ? -47.688 -5.797 65.818 1.00 80.88 145 PRO A O 1
ATOM 1187 N N . LYS A 1 146 ? -48.680 -7.802 65.727 1.00 83.50 146 LYS A N 1
ATOM 1188 C CA . LYS A 1 146 ? -48.202 -8.261 67.048 1.00 83.50 146 LYS A CA 1
ATOM 1189 C C . LYS A 1 146 ? -46.901 -9.062 66.971 1.00 83.50 146 LYS A C 1
ATOM 1191 O O . LYS A 1 146 ? -46.318 -9.367 68.012 1.00 83.50 146 LYS A O 1
ATOM 1196 N N . GLU A 1 147 ? -46.456 -9.415 65.768 1.00 79.50 147 GLU A N 1
ATOM 1197 C CA . GLU A 1 147 ? -45.280 -10.250 65.560 1.00 79.50 147 GLU A CA 1
ATOM 1198 C C . GLU A 1 147 ? -44.006 -9.390 65.607 1.00 79.50 147 GLU A C 1
ATOM 1200 O O . GLU A 1 147 ? -43.884 -8.349 64.957 1.00 79.50 147 GLU A O 1
ATOM 1205 N N . LYS A 1 148 ? -43.052 -9.775 66.460 1.00 75.38 148 LYS A N 1
ATOM 1206 C CA . LYS A 1 148 ? -41.836 -8.989 66.697 1.00 75.38 148 LYS A CA 1
ATOM 1207 C C . LYS A 1 148 ? -40.814 -9.316 65.610 1.00 75.38 148 LYS A C 1
ATOM 1209 O O . LYS A 1 148 ? -40.462 -10.477 65.442 1.00 75.38 148 LYS A O 1
ATOM 1214 N N . ALA A 1 149 ? -40.299 -8.305 64.911 1.00 70.75 149 ALA A N 1
ATOM 1215 C CA . ALA A 1 149 ? -39.280 -8.511 63.882 1.00 70.75 149 ALA A CA 1
ATOM 1216 C C . ALA A 1 149 ? -37.995 -9.106 64.491 1.00 70.75 149 ALA A C 1
ATOM 1218 O O . ALA A 1 149 ? -37.369 -8.485 65.355 1.00 70.75 149 ALA A O 1
ATOM 1219 N N . VAL A 1 150 ? -37.604 -10.297 64.032 1.00 73.81 150 VAL A N 1
ATOM 1220 C CA . VAL A 1 150 ? -36.357 -10.972 64.413 1.00 73.81 150 VAL A CA 1
ATOM 1221 C C . VAL A 1 150 ? -35.447 -11.031 63.192 1.00 73.81 150 VAL A C 1
ATOM 1223 O O . VAL A 1 150 ? -35.825 -11.553 62.148 1.00 73.81 150 VAL A O 1
ATOM 1226 N N . TYR A 1 151 ? -34.234 -10.497 63.322 1.00 72.94 151 TYR A N 1
ATOM 1227 C CA . TYR A 1 151 ? -33.249 -10.486 62.245 1.00 72.94 151 TYR A CA 1
ATOM 1228 C C . TYR A 1 151 ? -32.233 -11.609 62.455 1.00 72.94 151 TYR A C 1
ATOM 1230 O O . TYR A 1 151 ? -31.487 -11.607 63.432 1.00 72.94 151 TYR A O 1
ATOM 1238 N N . GLY A 1 152 ? -32.216 -12.577 61.537 1.00 79.00 152 GLY A N 1
ATOM 1239 C CA . GLY A 1 152 ? -31.219 -13.648 61.511 1.00 79.00 152 GLY A CA 1
ATOM 1240 C C . GLY A 1 152 ? -29.875 -13.201 60.926 1.00 79.00 152 GLY A C 1
ATOM 1241 O O . GLY A 1 152 ? -29.740 -12.108 60.374 1.00 79.00 152 GLY A O 1
ATOM 1242 N N . THR A 1 153 ? -28.878 -14.080 60.986 1.00 78.88 153 THR A N 1
ATOM 1243 C CA . THR A 1 153 ? -27.542 -13.870 60.395 1.00 78.88 153 THR A CA 1
ATOM 1244 C C . THR A 1 153 ? -27.558 -13.722 58.869 1.00 78.88 153 THR A C 1
ATOM 1246 O O . THR A 1 153 ? -26.649 -13.122 58.309 1.00 78.88 153 THR A O 1
ATOM 1249 N N . SER A 1 154 ? -28.605 -14.206 58.198 1.00 80.00 154 SER A N 1
ATOM 1250 C CA . SER A 1 154 ? -28.861 -14.041 56.760 1.00 80.00 154 SER A CA 1
ATOM 1251 C C . SER A 1 154 ? -29.781 -12.859 56.422 1.00 80.00 154 SER A C 1
ATOM 1253 O O . SER A 1 154 ? -30.179 -12.696 55.271 1.00 80.00 154 SER A O 1
ATOM 1255 N N . SER A 1 155 ? -30.154 -12.036 57.405 1.00 81.50 155 SER A N 1
ATOM 1256 C CA . SER A 1 155 ? -31.004 -10.868 57.160 1.00 81.50 155 SER A CA 1
ATOM 1257 C C . SER A 1 155 ? -30.266 -9.781 56.373 1.00 81.50 155 SER A C 1
ATOM 1259 O O . SER A 1 155 ? -29.047 -9.642 56.479 1.00 81.50 155 SER A O 1
ATOM 1261 N N . LEU A 1 156 ? -31.008 -8.961 55.620 1.00 79.19 156 LEU A N 1
ATOM 1262 C CA . LEU A 1 156 ? -30.435 -7.863 54.832 1.00 79.19 156 LEU A CA 1
ATOM 1263 C C . LEU A 1 156 ? -29.527 -6.931 55.667 1.00 79.19 156 LEU A C 1
ATOM 1265 O O . LEU A 1 156 ? -28.422 -6.644 55.210 1.00 79.19 156 LEU A O 1
ATOM 1269 N N . PRO A 1 157 ? -29.889 -6.507 56.900 1.00 82.50 157 PRO A N 1
ATOM 1270 C CA . PRO A 1 157 ? -28.984 -5.714 57.734 1.00 82.50 157 PRO A CA 1
ATOM 1271 C C . PRO A 1 157 ? -27.669 -6.438 58.057 1.00 82.50 157 PRO A C 1
ATOM 1273 O O . PRO A 1 157 ? -26.609 -5.816 58.015 1.00 82.50 157 PRO A O 1
ATOM 1276 N N . ALA A 1 158 ? -27.715 -7.747 58.332 1.00 83.75 158 ALA A N 1
ATOM 1277 C CA . ALA A 1 158 ? -26.518 -8.547 58.592 1.00 83.75 158 ALA A CA 1
ATOM 1278 C C . ALA A 1 158 ? -25.640 -8.677 57.334 1.00 83.75 158 ALA A C 1
ATOM 1280 O O . ALA A 1 158 ? -24.431 -8.448 57.395 1.00 83.75 158 ALA A O 1
ATOM 1281 N N . LEU A 1 159 ? -26.250 -8.936 56.173 1.00 84.94 159 LEU A N 1
ATOM 1282 C CA . LEU A 1 159 ? -25.554 -9.010 54.885 1.00 84.94 159 LEU A CA 1
ATOM 1283 C C . LEU A 1 159 ? -24.932 -7.663 54.478 1.00 84.94 159 LEU A C 1
ATOM 1285 O O . LEU A 1 159 ? -23.824 -7.632 53.941 1.00 84.94 159 LEU A O 1
ATOM 1289 N N . LEU A 1 160 ? -25.588 -6.535 54.771 1.00 85.56 160 LEU A N 1
ATOM 1290 C CA . LEU A 1 160 ? -25.046 -5.192 54.522 1.00 85.56 160 LEU A CA 1
ATOM 1291 C C . LEU A 1 160 ? -23.819 -4.891 55.396 1.00 85.56 160 LEU A C 1
ATOM 1293 O O . LEU A 1 160 ? -22.847 -4.291 54.934 1.00 85.56 160 LEU A O 1
ATOM 1297 N N . VAL A 1 161 ? -23.830 -5.333 56.656 1.00 87.44 161 VAL A N 1
ATOM 1298 C CA . VAL A 1 161 ? -22.664 -5.205 57.541 1.00 87.44 161 VAL A CA 1
ATOM 1299 C C . VAL A 1 161 ? -21.490 -6.050 57.036 1.00 87.44 161 VAL A C 1
ATOM 1301 O O . VAL A 1 161 ? -20.365 -5.545 56.998 1.00 87.44 161 VAL A O 1
ATOM 1304 N N . GLU A 1 162 ? -21.728 -7.291 56.602 1.00 87.38 162 GLU A N 1
ATOM 1305 C CA . GLU A 1 162 ? -20.660 -8.155 56.073 1.00 87.38 162 GLU A CA 1
ATOM 1306 C C . GLU A 1 162 ? -20.116 -7.681 54.720 1.00 87.38 162 GLU A C 1
ATOM 1308 O O . GLU A 1 162 ? -18.903 -7.591 54.528 1.00 87.38 162 GLU A O 1
ATOM 1313 N N . SER A 1 163 ? -20.986 -7.280 53.794 1.00 89.19 163 SER A N 1
ATOM 1314 C CA . SER A 1 163 ? -20.563 -6.725 52.499 1.00 89.19 163 SER A CA 1
ATOM 1315 C C . SER A 1 163 ? -19.709 -5.464 52.657 1.00 89.19 163 SER A C 1
ATOM 1317 O O . SER A 1 163 ? -18.704 -5.313 51.960 1.00 89.19 163 SER A O 1
ATOM 1319 N N . ARG A 1 164 ? -20.008 -4.595 53.634 1.00 89.94 164 ARG A N 1
ATOM 1320 C CA . ARG A 1 164 ? -19.149 -3.443 53.960 1.00 89.94 164 ARG A CA 1
ATOM 1321 C C . ARG A 1 164 ? -17.741 -3.864 54.392 1.00 89.94 164 ARG A C 1
ATOM 1323 O O . ARG A 1 164 ? -16.774 -3.195 54.024 1.00 89.94 164 ARG A O 1
ATOM 1330 N N . ARG A 1 165 ? -17.610 -4.946 55.166 1.00 88.69 165 ARG A N 1
ATOM 1331 C CA . ARG A 1 165 ? -16.300 -5.483 55.578 1.00 88.69 165 ARG A CA 1
ATOM 1332 C C . ARG A 1 165 ? -15.519 -6.009 54.376 1.00 88.69 165 ARG A C 1
ATOM 1334 O O . ARG A 1 165 ? -14.340 -5.686 54.242 1.00 88.69 165 ARG A O 1
ATOM 1341 N N . ILE A 1 166 ? -16.186 -6.742 53.484 1.00 93.00 166 ILE A N 1
ATOM 1342 C CA . ILE A 1 166 ? -15.585 -7.277 52.254 1.00 93.00 166 ILE A CA 1
ATOM 1343 C C . ILE A 1 166 ? -15.083 -6.142 51.349 1.00 93.00 166 ILE A C 1
ATOM 1345 O O . ILE A 1 166 ? -13.924 -6.162 50.941 1.00 93.00 166 ILE A O 1
ATOM 1349 N N . LEU A 1 167 ? -15.900 -5.111 51.109 1.00 91.44 167 LEU A N 1
ATOM 1350 C CA . LEU A 1 167 ? -15.502 -3.940 50.312 1.00 91.44 167 LEU A CA 1
ATOM 1351 C C . LEU A 1 167 ? -14.301 -3.199 50.920 1.00 91.44 167 LEU A C 1
ATOM 1353 O O . LEU A 1 167 ? -13.434 -2.704 50.201 1.00 91.44 167 LEU A O 1
ATOM 1357 N N . GLY A 1 168 ? -14.222 -3.130 52.252 1.00 92.31 168 GLY A N 1
ATOM 1358 C CA . GLY A 1 168 ? -13.052 -2.587 52.943 1.00 92.31 168 GLY A CA 1
ATOM 1359 C C . GLY A 1 168 ? -11.775 -3.380 52.647 1.00 92.31 168 GLY A C 1
ATOM 1360 O O . GLY A 1 168 ? -10.741 -2.787 52.337 1.00 92.31 168 GLY A O 1
ATOM 1361 N N . ALA A 1 169 ? -11.860 -4.712 52.691 1.00 93.38 169 ALA A N 1
ATOM 1362 C CA . A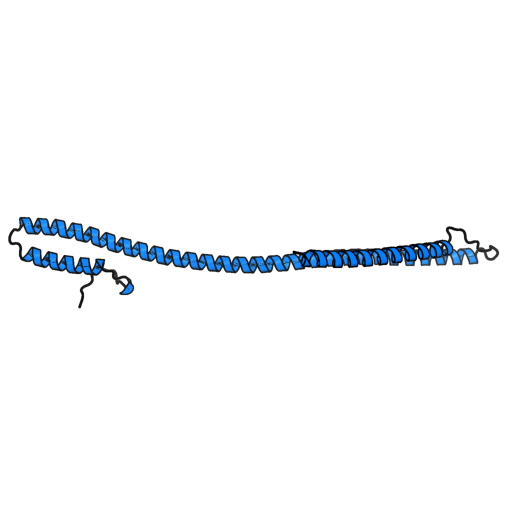LA A 1 169 ? -10.740 -5.598 52.384 1.00 93.38 169 ALA A CA 1
ATOM 1363 C C . ALA A 1 169 ? -10.305 -5.500 50.911 1.00 93.38 169 ALA A C 1
ATOM 1365 O O . ALA A 1 169 ? -9.112 -5.387 50.633 1.00 93.38 169 ALA A O 1
ATOM 1366 N N . GLU A 1 170 ? -11.255 -5.461 49.972 1.00 94.69 170 GLU A N 1
ATOM 1367 C CA . GLU A 1 170 ? -10.972 -5.264 48.544 1.00 94.69 170 GLU A CA 1
ATOM 1368 C C . GLU A 1 170 ? -10.176 -3.974 48.306 1.00 94.69 170 GLU A C 1
ATOM 1370 O O . GLU A 1 170 ? -9.139 -3.982 47.639 1.00 94.69 170 GLU A O 1
ATOM 1375 N N . ARG A 1 171 ? -10.609 -2.867 48.920 1.00 93.56 171 ARG A N 1
ATOM 1376 C CA . ARG A 1 171 ? -9.938 -1.567 48.798 1.00 93.56 171 ARG A CA 1
ATOM 1377 C C . ARG A 1 171 ? -8.505 -1.604 49.328 1.00 93.56 171 ARG A C 1
ATOM 1379 O O . ARG A 1 171 ? -7.625 -0.948 48.772 1.00 93.56 171 ARG A O 1
ATOM 1386 N N . HIS A 1 172 ? -8.254 -2.368 50.393 1.00 95.19 172 HIS A N 1
ATOM 1387 C CA . HIS A 1 172 ? -6.898 -2.602 50.887 1.00 95.19 172 HIS A CA 1
ATOM 1388 C C . HIS A 1 172 ? -6.045 -3.379 49.883 1.00 95.19 172 HIS A C 1
ATOM 1390 O O . HIS A 1 172 ? -4.920 -2.957 49.614 1.00 95.19 172 HIS A O 1
ATOM 1396 N N . PHE A 1 173 ? -6.571 -4.447 49.279 1.00 95.88 173 PHE A N 1
ATOM 1397 C CA . PHE A 1 173 ? -5.837 -5.201 48.260 1.00 95.88 173 PHE A CA 1
ATOM 1398 C C . PHE A 1 173 ? -5.528 -4.369 47.015 1.00 95.88 173 PHE A C 1
ATOM 1400 O O . PHE A 1 173 ? -4.401 -4.417 46.524 1.00 95.88 173 PHE A O 1
ATOM 1407 N N . GLN A 1 174 ? -6.477 -3.556 46.546 1.00 94.06 174 GLN A N 1
ATOM 1408 C CA . GLN A 1 174 ? -6.237 -2.626 45.440 1.00 94.06 174 GLN A CA 1
ATOM 1409 C C . GLN A 1 174 ? -5.082 -1.667 45.760 1.00 94.06 174 GLN A C 1
ATOM 1411 O O . GLN A 1 174 ? -4.170 -1.518 44.955 1.00 94.06 174 GLN A O 1
ATOM 1416 N N . ASN A 1 175 ? -5.070 -1.080 46.960 1.00 95.81 175 ASN A N 1
ATOM 1417 C CA . ASN A 1 175 ? -4.028 -0.137 47.375 1.00 95.81 175 ASN A CA 1
ATOM 1418 C C . ASN A 1 175 ? -2.640 -0.802 47.470 1.00 95.81 175 ASN A C 1
ATOM 1420 O O . ASN A 1 175 ? -1.637 -0.230 47.044 1.00 95.81 175 ASN A O 1
ATOM 1424 N N . ILE A 1 176 ? -2.578 -2.039 47.979 1.00 96.12 176 ILE A N 1
ATOM 1425 C CA . ILE A 1 176 ? -1.345 -2.841 47.985 1.00 96.12 176 ILE A CA 1
ATOM 1426 C C . ILE A 1 176 ? -0.862 -3.085 46.552 1.00 96.12 176 ILE A C 1
ATOM 1428 O O . ILE A 1 176 ? 0.316 -2.881 46.263 1.00 96.12 176 ILE A O 1
ATOM 1432 N N . ASN A 1 177 ? -1.760 -3.484 45.649 1.00 96.06 177 ASN A N 1
ATOM 1433 C CA . ASN A 1 177 ? -1.405 -3.780 44.265 1.00 96.06 177 ASN A CA 1
ATOM 1434 C C . ASN A 1 177 ? -0.865 -2.541 43.529 1.00 96.06 177 ASN A C 1
ATOM 1436 O O . ASN A 1 177 ? 0.156 -2.638 42.852 1.00 96.06 177 ASN A O 1
ATOM 1440 N N . THR A 1 178 ? -1.477 -1.366 43.721 1.00 95.62 178 THR A N 1
ATOM 1441 C CA . THR A 1 178 ? -0.984 -0.102 43.145 1.00 95.62 178 THR A CA 1
ATOM 1442 C C . THR A 1 178 ? 0.441 0.206 43.605 1.00 95.62 178 THR A C 1
ATOM 1444 O O . THR A 1 178 ? 1.313 0.458 42.777 1.00 95.62 178 THR A O 1
ATOM 1447 N N . ARG A 1 179 ? 0.723 0.092 44.912 1.00 95.31 179 ARG A N 1
ATOM 1448 C CA . ARG A 1 179 ? 2.076 0.316 45.456 1.00 95.31 179 ARG A CA 1
ATOM 1449 C C . ARG A 1 179 ? 3.105 -0.675 44.911 1.00 95.31 179 ARG A C 1
ATOM 1451 O O . ARG A 1 179 ? 4.251 -0.305 44.670 1.00 95.31 179 ARG A O 1
ATOM 1458 N N . LEU A 1 180 ? 2.714 -1.935 44.715 1.00 95.69 180 LEU A N 1
ATOM 1459 C CA . LEU A 1 180 ? 3.587 -2.945 44.112 1.00 95.69 180 LEU A CA 1
ATOM 1460 C C . LEU A 1 180 ? 3.887 -2.629 42.642 1.00 95.69 180 LEU A C 1
ATOM 1462 O O . LEU A 1 180 ? 5.029 -2.773 42.209 1.00 95.69 180 LEU A O 1
ATOM 1466 N N . GLN A 1 181 ? 2.894 -2.165 41.882 1.00 93.56 181 GLN A N 1
ATOM 1467 C CA . GLN A 1 181 ? 3.094 -1.736 40.497 1.00 93.56 181 GLN A CA 1
ATOM 1468 C C . GLN A 1 181 ? 4.026 -0.523 40.399 1.00 93.56 181 GLN A C 1
ATOM 1470 O O . GLN A 1 181 ? 4.921 -0.519 39.553 1.00 93.56 181 GLN A O 1
ATOM 1475 N N . GLU A 1 182 ? 3.873 0.464 41.285 1.00 94.50 182 GLU A N 1
ATOM 1476 C CA . GLU A 1 182 ? 4.778 1.618 41.379 1.00 94.50 182 GLU A CA 1
ATOM 1477 C C . GLU A 1 182 ? 6.220 1.178 41.673 1.00 94.50 182 GLU A C 1
ATOM 1479 O O . GLU A 1 182 ? 7.147 1.579 40.967 1.00 94.50 182 GLU A O 1
ATOM 1484 N N . ALA A 1 183 ? 6.421 0.289 42.652 1.00 93.88 183 ALA A N 1
ATOM 1485 C CA . ALA A 1 183 ? 7.745 -0.231 42.993 1.00 93.88 183 ALA A CA 1
ATOM 1486 C C . ALA A 1 183 ? 8.400 -0.992 41.824 1.00 93.88 183 ALA A C 1
ATOM 1488 O O . ALA A 1 183 ? 9.583 -0.800 41.540 1.00 93.88 183 ALA A O 1
ATOM 1489 N N . LEU A 1 184 ? 7.630 -1.816 41.103 1.00 93.31 184 LEU A N 1
ATOM 1490 C CA . LEU A 1 184 ? 8.109 -2.525 39.912 1.00 93.31 184 LEU A CA 1
ATOM 1491 C C . LEU A 1 184 ? 8.491 -1.567 38.777 1.00 93.31 184 LEU A C 1
ATOM 1493 O O . LEU A 1 184 ? 9.455 -1.826 38.052 1.00 93.31 184 LEU A O 1
ATOM 1497 N N . HIS A 1 185 ? 7.750 -0.469 38.615 1.00 91.38 185 HIS A N 1
ATOM 1498 C CA . HIS A 1 185 ? 8.062 0.554 37.622 1.00 91.38 185 HIS A CA 1
ATOM 1499 C C . HIS A 1 185 ? 9.399 1.237 37.931 1.00 91.38 185 HIS A C 1
ATOM 1501 O O . HIS A 1 185 ? 10.269 1.296 37.062 1.00 91.38 185 HIS A O 1
ATOM 1507 N N . VAL A 1 186 ? 9.603 1.665 39.184 1.00 91.31 186 VAL A N 1
ATOM 1508 C CA . VAL A 1 186 ? 10.869 2.262 39.647 1.00 91.31 186 VAL A CA 1
ATOM 1509 C C . VAL A 1 186 ? 12.041 1.305 39.417 1.00 91.31 186 VAL A C 1
ATOM 1511 O O . VAL A 1 186 ? 13.066 1.696 38.862 1.00 91.31 186 VAL A O 1
ATOM 1514 N N . GLN A 1 187 ? 11.874 0.024 39.752 1.00 88.19 187 GLN A N 1
ATOM 1515 C CA . GLN A 1 187 ? 12.928 -0.978 39.584 1.00 88.19 187 GLN A CA 1
ATOM 1516 C C . GLN A 1 187 ? 13.296 -1.215 38.107 1.00 88.19 187 GLN A C 1
ATOM 1518 O O . GLN A 1 187 ? 14.471 -1.390 37.773 1.00 88.19 187 GLN A O 1
ATOM 1523 N N . ARG A 1 188 ? 12.313 -1.190 37.195 1.00 87.12 188 ARG A N 1
ATOM 1524 C CA . ARG A 1 188 ? 12.563 -1.261 35.744 1.00 87.12 188 ARG A CA 1
ATOM 1525 C C . ARG A 1 188 ? 13.321 -0.045 35.224 1.00 87.12 188 ARG A C 1
ATOM 1527 O O . ARG A 1 188 ? 14.224 -0.212 34.405 1.00 87.12 188 ARG A O 1
ATOM 1534 N N . GLU A 1 189 ? 12.983 1.153 35.692 1.00 82.56 189 GLU A N 1
ATOM 1535 C CA . GLU A 1 189 ? 13.707 2.366 35.306 1.00 82.56 189 GLU A CA 1
ATOM 1536 C C . GLU A 1 189 ? 15.164 2.337 35.782 1.00 82.56 189 GLU A C 1
ATOM 1538 O O . GLU A 1 189 ? 16.063 2.671 35.007 1.00 82.56 189 GLU A O 1
ATOM 1543 N N . GLU A 1 190 ? 15.414 1.898 37.019 1.00 81.69 190 GLU A N 1
ATOM 1544 C CA . GLU A 1 190 ? 16.767 1.747 37.570 1.00 81.69 190 GLU A CA 1
ATOM 1545 C C . GLU A 1 190 ? 17.616 0.734 36.791 1.00 81.69 190 GLU A C 1
ATOM 1547 O O . GLU A 1 190 ? 18.802 0.975 36.560 1.00 81.69 190 GLU A O 1
ATOM 1552 N N . LEU A 1 191 ? 17.019 -0.380 36.354 1.00 78.06 191 LEU A N 1
ATOM 1553 C CA . LEU A 1 191 ? 17.697 -1.373 35.516 1.00 78.06 191 LEU A CA 1
ATOM 1554 C C . LEU A 1 191 ? 18.013 -0.828 34.118 1.00 78.06 191 LEU A C 1
ATOM 1556 O O . LEU A 1 191 ? 19.092 -1.100 33.602 1.00 78.06 191 LEU A O 1
ATOM 1560 N N . SER A 1 192 ? 17.127 -0.016 33.531 1.00 75.12 192 SER A N 1
ATOM 1561 C CA . SER A 1 192 ? 17.375 0.597 32.216 1.00 75.12 192 SER A CA 1
ATOM 1562 C C . SER A 1 192 ? 18.494 1.645 32.230 1.00 75.12 192 SER A C 1
ATOM 1564 O O . SER A 1 192 ? 19.131 1.861 31.210 1.00 75.12 192 SER A O 1
ATOM 1566 N N . LYS A 1 193 ? 18.760 2.274 33.384 1.00 71.50 193 LYS A N 1
ATOM 1567 C CA . LYS A 1 193 ? 19.834 3.270 33.562 1.00 71.50 193 LYS A CA 1
ATOM 1568 C C . LYS A 1 193 ? 21.212 2.642 33.822 1.00 71.50 193 LYS A C 1
ATOM 1570 O O . LYS A 1 193 ? 22.205 3.363 33.852 1.00 71.50 193 LYS A O 1
ATOM 1575 N N . LYS A 1 194 ? 21.281 1.326 34.065 1.00 63.56 194 LYS A N 1
ATOM 1576 C CA . LYS A 1 194 ? 22.523 0.571 34.333 1.00 63.56 194 LYS A CA 1
ATOM 1577 C C . LYS A 1 194 ? 23.112 -0.121 33.089 1.00 63.56 194 LYS A C 1
ATOM 1579 O O . LYS A 1 194 ? 24.124 -0.814 33.217 1.00 63.56 194 LYS A O 1
ATOM 1584 N N . HIS A 1 195 ? 22.511 0.052 31.913 1.00 47.28 195 HIS A N 1
ATOM 1585 C CA . HIS A 1 195 ? 22.998 -0.422 30.610 1.00 47.28 195 HIS A CA 1
ATOM 1586 C C . HIS A 1 195 ? 23.097 0.747 29.635 1.00 47.28 195 HIS A C 1
ATOM 1588 O O . HIS A 1 195 ? 23.992 0.682 28.765 1.00 47.28 195 HIS A O 1
#

pLDDT: mean 88.99, std 9.91, range [47.28, 98.25]

Secondary structure (DSSP, 8-state):
-------TT----GGG--HHHHHHHHHHHHHHHHHHH---HHHHHHHHHHHHHHHHHHHHHHHHHHHHHHHHHHHHHHHHHHHHHHHHHHHHHHHHHHHHHHHHHHHHHHHHHHHHHHHHHHHHHHHHHHHHHHHHHHHHHHH-TTSPP---TTSHHHHHHHHHHHHHHHHHHHHHHHHHHHHHHHHHHHHHTT-

InterPro domains:
  IPR025214 Centromere protein U [PF13097] (1-89)